Protein AF-A0A496X6L4-F1 (afdb_monomer)

Foldseek 3Di:
DDDDDDDDDDDDDDDDDDDDDDDPPPDPPPDDFAAAPPDDDPDDPPDDHDDPPPDQDPLVVQLVVVVVVVVVPPDDDDPDPDDPVSVVVSLVVLLVQFFQFFWWKKAFDCVDQLCPPADRIDTDTGDGSDFAADDPQKDQGIATAALNRTGHDGGHDSSNSSVRHRTGQWIWHDDDQAIDIDGRDDLCVVPPGPRSVSSVVSCVPVRVPPRGHDPDVD

Structure (mmCIF, N/CA/C/O backbone):
data_AF-A0A496X6L4-F1
#
_entry.id   AF-A0A496X6L4-F1
#
loop_
_atom_site.group_PDB
_atom_site.id
_atom_site.type_symbol
_atom_site.label_atom_id
_atom_site.label_alt_id
_atom_site.label_comp_id
_atom_site.label_asym_id
_atom_site.label_entity_id
_atom_site.label_seq_id
_atom_site.pdbx_PDB_ins_code
_atom_site.Cartn_x
_atom_site.Cartn_y
_atom_site.Cartn_z
_atom_site.occupancy
_atom_site.B_iso_or_equiv
_atom_site.auth_seq_id
_atom_site.auth_comp_id
_atom_site.auth_asym_id
_atom_site.auth_atom_id
_atom_site.pdbx_PDB_model_num
ATOM 1 N N . MET A 1 1 ? 8.270 11.890 25.105 1.00 27.95 1 MET A N 1
ATOM 2 C CA . MET A 1 1 ? 9.361 11.283 25.894 1.00 27.95 1 MET A CA 1
ATOM 3 C C . MET A 1 1 ? 9.383 9.814 25.510 1.00 27.95 1 MET A C 1
ATOM 5 O O . MET A 1 1 ? 8.610 9.039 26.052 1.00 27.95 1 MET A O 1
ATOM 9 N N . ILE A 1 2 ? 10.104 9.492 24.437 1.00 24.47 2 ILE A N 1
ATOM 10 C CA . ILE A 1 2 ? 10.147 8.159 23.824 1.00 24.47 2 ILE A CA 1
ATOM 11 C C . ILE A 1 2 ? 11.627 7.785 23.783 1.00 24.47 2 ILE A C 1
ATOM 13 O O . ILE A 1 2 ? 12.418 8.486 23.161 1.00 24.47 2 ILE A O 1
ATOM 17 N N . GLU A 1 3 ? 11.995 6.750 24.532 1.00 22.05 3 GLU A N 1
ATOM 18 C CA . GLU A 1 3 ? 13.355 6.222 24.616 1.00 22.05 3 GLU A CA 1
ATOM 19 C C . GLU A 1 3 ? 13.678 5.371 23.382 1.00 22.05 3 GLU A C 1
ATOM 21 O O . GLU A 1 3 ? 13.006 4.379 23.093 1.00 22.05 3 GLU A O 1
ATOM 26 N N . ALA A 1 4 ? 14.756 5.729 22.685 1.00 26.16 4 ALA A N 1
ATOM 27 C CA . ALA A 1 4 ? 15.409 4.884 21.698 1.00 26.16 4 ALA A CA 1
ATOM 28 C C . ALA A 1 4 ? 16.263 3.831 22.424 1.00 26.16 4 ALA A C 1
ATOM 30 O O . ALA A 1 4 ? 17.303 4.142 23.001 1.00 26.16 4 ALA A O 1
ATOM 31 N N . THR A 1 5 ? 15.830 2.569 22.405 1.00 24.52 5 THR A N 1
ATOM 32 C CA . THR A 1 5 ? 16.631 1.458 22.936 1.00 24.52 5 THR A CA 1
ATOM 33 C C . THR A 1 5 ? 17.436 0.806 21.816 1.00 24.52 5 THR A C 1
ATOM 35 O O . THR A 1 5 ? 16.909 0.108 20.953 1.00 24.52 5 THR A O 1
ATOM 38 N N . VAL A 1 6 ? 18.745 1.040 21.877 1.00 29.16 6 VAL A N 1
ATOM 39 C CA . VAL A 1 6 ? 19.817 0.377 21.129 1.00 29.16 6 VAL A CA 1
ATOM 40 C C . VAL A 1 6 ? 19.841 -1.123 21.444 1.00 29.16 6 VAL A C 1
ATOM 42 O O . VAL A 1 6 ? 19.904 -1.506 22.609 1.00 29.16 6 VAL A O 1
ATOM 45 N N . PHE A 1 7 ? 19.915 -1.977 20.419 1.00 26.31 7 PHE A N 1
ATOM 46 C CA . PHE A 1 7 ? 20.411 -3.349 20.574 1.00 26.31 7 PHE A CA 1
ATOM 47 C C . PHE A 1 7 ? 21.446 -3.686 19.499 1.00 26.31 7 PHE A C 1
ATOM 49 O O . PHE A 1 7 ? 21.150 -4.136 18.396 1.00 26.31 7 PHE A O 1
ATOM 56 N N . SER A 1 8 ? 22.702 -3.480 19.886 1.00 26.20 8 SER A N 1
ATOM 57 C CA . SER A 1 8 ? 23.873 -4.148 19.331 1.00 26.20 8 SER A CA 1
ATOM 58 C C . SER A 1 8 ? 23.928 -5.581 19.865 1.00 26.20 8 SER A C 1
ATOM 60 O O . SER A 1 8 ? 24.023 -5.785 21.077 1.00 26.20 8 SER A O 1
ATOM 62 N N . ARG A 1 9 ? 23.916 -6.586 18.978 1.00 24.55 9 ARG A N 1
ATOM 63 C CA . ARG A 1 9 ? 24.630 -7.849 19.219 1.00 24.55 9 ARG A CA 1
ATOM 64 C C . ARG A 1 9 ? 24.855 -8.641 17.934 1.00 24.55 9 ARG A C 1
ATOM 66 O O . ARG A 1 9 ? 23.925 -8.994 17.220 1.00 24.55 9 ARG A O 1
ATOM 73 N N . ALA A 1 10 ? 26.128 -8.922 17.689 1.00 27.81 10 ALA A N 1
ATOM 74 C CA . ALA A 1 10 ? 26.661 -9.677 16.570 1.00 27.81 10 ALA A CA 1
ATOM 75 C C . ALA A 1 10 ? 26.190 -11.142 16.523 1.00 27.81 10 ALA A C 1
ATOM 77 O O . ALA A 1 10 ? 26.153 -11.824 17.547 1.00 27.81 10 ALA A O 1
ATOM 78 N N . ALA A 1 11 ? 25.992 -11.652 15.308 1.00 26.88 11 ALA A N 1
ATOM 79 C CA . ALA A 1 11 ? 26.172 -13.059 14.967 1.00 26.88 11 ALA A CA 1
ATOM 80 C C . ALA A 1 11 ? 26.783 -13.120 13.561 1.00 26.88 11 ALA A C 1
ATOM 82 O O . ALA A 1 11 ? 26.211 -12.618 12.597 1.00 26.88 11 ALA A O 1
ATOM 83 N N . GLY A 1 12 ? 28.006 -13.642 13.475 1.00 28.91 12 GLY A N 1
ATOM 84 C CA . GLY A 1 12 ? 28.804 -13.622 12.258 1.00 28.91 12 GLY A CA 1
ATOM 85 C C . GLY A 1 12 ? 28.255 -14.512 11.147 1.00 28.91 12 GLY A C 1
ATOM 86 O O . GLY A 1 12 ? 27.845 -15.643 11.388 1.00 28.91 12 GLY A O 1
ATOM 87 N N . LEU A 1 13 ? 28.383 -14.035 9.911 1.00 25.81 13 LEU A N 1
ATOM 88 C CA . LEU A 1 13 ? 28.557 -14.890 8.745 1.00 25.81 13 LEU A CA 1
ATOM 89 C C . LEU A 1 13 ? 29.679 -14.329 7.873 1.00 25.81 13 LEU A C 1
ATOM 91 O O . LEU A 1 13 ? 29.844 -13.124 7.704 1.00 25.81 13 LEU A O 1
ATOM 95 N N . ARG A 1 14 ? 30.521 -15.258 7.429 1.00 24.59 14 ARG A N 1
ATOM 96 C CA . ARG A 1 14 ? 31.814 -15.046 6.786 1.00 24.59 14 ARG A CA 1
ATOM 97 C C . ARG A 1 14 ? 31.661 -14.292 5.465 1.00 24.59 14 ARG A C 1
ATOM 99 O O . ARG A 1 14 ? 30.896 -14.711 4.604 1.00 24.59 14 ARG A O 1
ATOM 106 N N . SER A 1 15 ? 32.469 -13.244 5.314 1.00 28.89 15 SER A N 1
ATOM 107 C CA . SER A 1 15 ? 32.776 -12.599 4.037 1.00 28.89 15 SER A CA 1
ATOM 108 C C . SER A 1 15 ? 33.391 -13.639 3.097 1.00 28.89 15 SER A C 1
ATOM 110 O O . SER A 1 15 ? 34.504 -14.111 3.336 1.00 28.89 15 SER A O 1
ATOM 112 N N . GLY A 1 16 ? 32.624 -14.066 2.097 1.00 25.02 16 GLY A N 1
ATOM 113 C CA . GLY A 1 16 ? 33.097 -14.878 0.984 1.00 25.02 16 GLY A CA 1
ATOM 114 C C . GLY A 1 16 ? 33.228 -13.992 -0.248 1.00 25.02 16 GLY A C 1
ATOM 115 O O . GLY A 1 16 ? 32.255 -13.365 -0.657 1.00 25.02 16 GLY A O 1
ATOM 116 N N . ASP A 1 17 ? 34.438 -13.934 -0.797 1.00 30.91 17 ASP A N 1
ATOM 117 C CA . ASP A 1 17 ? 34.826 -13.163 -1.975 1.00 30.91 17 ASP A CA 1
ATOM 118 C C . ASP A 1 17 ? 33.877 -13.353 -3.172 1.00 30.91 17 ASP A C 1
ATOM 120 O O . ASP A 1 17 ? 33.820 -14.429 -3.771 1.00 30.91 17 ASP A O 1
ATOM 124 N N . VAL A 1 18 ? 33.210 -12.275 -3.596 1.00 34.38 18 VAL A N 1
ATOM 125 C CA . VAL A 1 18 ? 32.565 -12.187 -4.914 1.00 34.38 18 VAL A CA 1
ATOM 126 C C . VAL A 1 18 ? 33.304 -11.133 -5.733 1.00 34.38 18 VAL A C 1
ATOM 128 O O . VAL A 1 18 ? 33.287 -9.939 -5.435 1.00 34.38 18 VAL A O 1
ATOM 131 N N . LYS A 1 19 ? 34.013 -11.599 -6.764 1.00 28.02 19 LYS A N 1
ATOM 132 C CA . LYS A 1 19 ? 34.786 -10.765 -7.689 1.00 28.02 19 LYS A CA 1
ATOM 133 C C . LYS A 1 19 ? 33.847 -9.872 -8.501 1.00 28.02 19 LYS A C 1
ATOM 135 O O . LYS A 1 19 ? 33.147 -10.338 -9.397 1.00 28.02 19 LYS A O 1
ATOM 140 N N . ASN A 1 20 ? 33.896 -8.580 -8.204 1.00 30.31 20 ASN A N 1
ATOM 141 C CA . ASN A 1 20 ? 33.215 -7.510 -8.922 1.00 30.31 20 ASN A CA 1
ATOM 142 C C . ASN A 1 20 ? 33.788 -7.406 -10.350 1.00 30.31 20 ASN A C 1
ATOM 144 O O . ASN A 1 20 ? 34.859 -6.841 -10.559 1.00 30.31 20 ASN A O 1
ATOM 148 N N . THR A 1 21 ? 33.118 -8.002 -11.336 1.00 32.66 21 THR A N 1
ATOM 149 C CA . THR A 1 21 ? 33.514 -7.927 -12.751 1.00 32.66 21 THR A CA 1
ATOM 150 C C . THR A 1 21 ? 32.381 -7.282 -13.538 1.00 32.66 21 THR A C 1
ATOM 152 O O . THR A 1 21 ? 31.370 -7.916 -13.810 1.00 32.66 21 THR A O 1
ATOM 155 N N . GLY A 1 22 ? 32.533 -5.992 -13.860 1.00 36.81 22 GLY A N 1
ATOM 156 C CA . GLY A 1 22 ? 31.579 -5.275 -14.718 1.00 36.81 22 GLY A CA 1
ATOM 157 C C . GLY A 1 22 ? 31.232 -3.837 -14.325 1.00 36.81 22 GLY A C 1
ATOM 158 O O . GLY A 1 22 ? 30.139 -3.386 -14.645 1.00 36.81 22 GLY A O 1
ATOM 159 N N . LYS A 1 23 ? 32.114 -3.100 -13.639 1.00 36.09 23 LYS A N 1
ATOM 160 C CA . LYS A 1 23 ? 31.916 -1.661 -13.400 1.00 36.09 23 LYS A CA 1
ATOM 161 C C . LYS A 1 23 ? 32.491 -0.878 -14.588 1.00 36.09 23 LYS A C 1
ATOM 163 O O . LYS A 1 23 ? 33.707 -0.784 -14.714 1.00 36.09 23 LYS A O 1
ATOM 168 N N . ASP A 1 24 ? 31.648 -0.340 -15.471 1.00 38.59 24 ASP A N 1
ATOM 169 C CA . ASP A 1 24 ? 32.082 0.724 -16.390 1.00 38.59 24 ASP A CA 1
ATOM 170 C C . ASP A 1 24 ? 32.151 2.020 -15.571 1.00 38.59 24 ASP A C 1
ATOM 172 O O . ASP A 1 24 ? 31.138 2.621 -15.221 1.00 38.59 24 ASP A O 1
ATOM 176 N N . GLU A 1 25 ? 33.361 2.409 -15.170 1.00 40.72 25 GLU A N 1
ATOM 177 C CA . GLU A 1 25 ? 33.621 3.456 -14.167 1.00 40.72 25 GLU A CA 1
ATOM 178 C C . GLU A 1 25 ? 33.237 4.879 -14.616 1.00 40.72 25 GLU A C 1
ATOM 180 O O . GLU A 1 25 ? 33.410 5.838 -13.867 1.00 40.72 25 GLU A O 1
ATOM 185 N N . ARG A 1 26 ? 32.713 5.042 -15.836 1.00 34.28 26 ARG A N 1
ATOM 186 C CA . ARG A 1 26 ? 32.504 6.348 -16.476 1.00 34.28 26 ARG A CA 1
ATOM 187 C C . ARG A 1 26 ? 31.077 6.887 -16.413 1.00 34.28 26 ARG A C 1
ATOM 189 O O . ARG A 1 26 ? 30.882 8.042 -16.780 1.00 34.28 26 ARG A O 1
ATOM 196 N N . ASN A 1 27 ? 30.086 6.111 -15.967 1.00 28.17 27 ASN A N 1
ATOM 197 C CA . ASN A 1 27 ? 28.691 6.558 -15.989 1.00 28.17 27 ASN A CA 1
ATOM 198 C C . ASN A 1 27 ? 27.963 6.252 -14.670 1.00 28.17 27 ASN A C 1
ATOM 200 O O . ASN A 1 27 ? 27.581 5.115 -14.411 1.00 28.17 27 ASN A O 1
ATOM 204 N N . LEU A 1 28 ? 27.747 7.280 -13.838 1.00 36.88 28 LEU A N 1
ATOM 205 C CA . LEU A 1 28 ? 27.083 7.153 -12.527 1.00 36.88 28 LEU A CA 1
ATOM 206 C C . LEU A 1 28 ? 25.606 6.718 -12.609 1.00 36.88 28 LEU A C 1
ATOM 208 O O . LEU A 1 28 ? 25.034 6.349 -11.588 1.00 36.88 28 LEU A O 1
ATOM 212 N N . TYR A 1 29 ? 24.990 6.766 -13.795 1.00 33.06 29 TYR A N 1
ATOM 213 C CA . TYR A 1 29 ? 23.554 6.533 -13.990 1.00 33.06 29 TYR A CA 1
ATOM 214 C C . TYR A 1 29 ? 23.215 5.250 -14.766 1.00 33.06 29 TYR A C 1
ATOM 216 O O . TYR A 1 29 ? 22.051 5.041 -15.105 1.00 33.06 29 TYR A O 1
ATOM 224 N N . SER A 1 30 ? 24.183 4.371 -15.066 1.00 29.70 30 SER A N 1
ATOM 225 C CA . SER A 1 30 ? 23.862 3.074 -15.680 1.00 29.70 30 SER A CA 1
ATOM 226 C C . SER A 1 30 ? 23.363 2.095 -14.611 1.00 29.70 30 SER A C 1
ATOM 228 O O . SER A 1 30 ? 24.159 1.458 -13.923 1.00 29.70 30 SER A O 1
ATOM 230 N N . VAL A 1 31 ? 22.043 1.989 -14.454 1.00 39.06 31 VAL A N 1
ATOM 231 C CA . VAL A 1 31 ? 21.408 1.108 -13.461 1.00 39.06 31 VAL A CA 1
ATOM 232 C C . VAL A 1 31 ? 20.524 0.087 -14.180 1.00 39.06 31 VAL A C 1
ATOM 234 O O . VAL A 1 31 ? 19.709 0.451 -15.027 1.00 39.06 31 VAL A O 1
ATOM 237 N N . ALA A 1 32 ? 20.720 -1.199 -13.880 1.00 33.62 32 ALA A N 1
ATOM 238 C CA . ALA A 1 32 ? 19.980 -2.304 -14.490 1.00 33.62 32 ALA A CA 1
ATOM 239 C C . ALA A 1 32 ? 18.588 -2.494 -13.838 1.00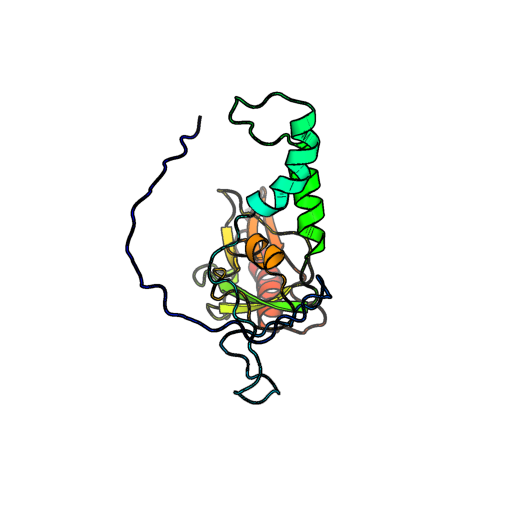 33.62 32 ALA A C 1
ATOM 241 O O . ALA A 1 32 ? 18.467 -2.321 -12.625 1.00 33.62 32 ALA A O 1
ATOM 242 N N . PRO A 1 33 ? 17.541 -2.858 -14.609 1.00 29.19 33 PRO A N 1
ATOM 243 C CA . PRO A 1 33 ? 16.185 -3.065 -14.092 1.00 29.19 33 PRO A CA 1
ATOM 244 C C . PRO A 1 33 ? 16.016 -4.402 -13.346 1.00 29.19 33 PRO A C 1
ATOM 246 O O . PRO A 1 33 ? 16.741 -5.366 -13.591 1.00 29.19 33 PRO A O 1
ATOM 249 N N . VAL A 1 34 ? 15.013 -4.458 -12.462 1.00 49.56 34 VAL A N 1
ATOM 250 C CA . VAL A 1 34 ? 14.827 -5.508 -11.446 1.00 49.56 34 VAL A CA 1
ATOM 251 C C . VAL A 1 34 ? 13.620 -6.411 -11.730 1.00 49.56 34 VAL A C 1
ATOM 253 O O . VAL A 1 34 ? 12.623 -5.947 -12.280 1.00 49.56 34 VAL A O 1
ATOM 256 N N . VAL A 1 35 ? 13.680 -7.6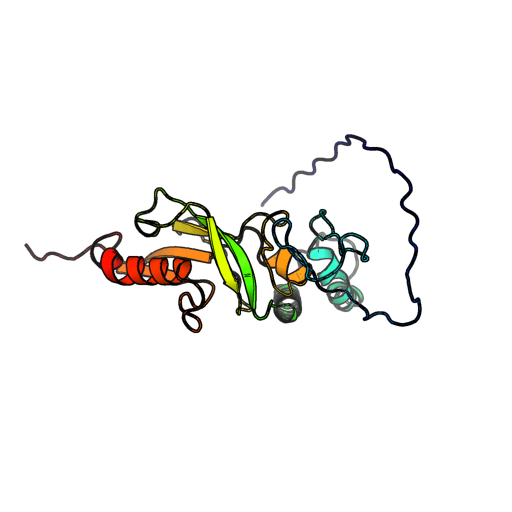87 -11.326 1.00 36.41 35 VAL A N 1
ATOM 257 C CA . VAL A 1 35 ? 12.618 -8.696 -11.502 1.00 36.41 35 VAL A CA 1
ATOM 258 C C . VAL A 1 35 ? 12.497 -9.558 -10.231 1.00 36.41 35 VAL A C 1
ATOM 260 O O . VAL A 1 35 ? 13.516 -9.949 -9.667 1.00 36.41 35 VAL A O 1
ATOM 263 N N . GLY A 1 36 ? 11.272 -9.825 -9.760 1.00 38.25 36 GLY A N 1
ATOM 264 C CA . GLY A 1 36 ? 11.005 -10.558 -8.513 1.00 38.25 36 GLY A CA 1
ATOM 265 C C . GLY A 1 36 ? 11.360 -12.053 -8.566 1.00 38.25 36 GLY A C 1
ATOM 266 O O . GLY A 1 36 ? 11.528 -12.633 -9.635 1.00 38.25 36 GLY A O 1
ATOM 267 N N . SER A 1 37 ? 11.422 -12.705 -7.398 1.00 38.69 37 SER A N 1
ATOM 268 C CA . SER A 1 37 ? 11.907 -14.093 -7.214 1.00 38.69 37 SER A CA 1
ATOM 269 C C . SER A 1 37 ? 11.113 -15.189 -7.944 1.00 38.69 37 SER A C 1
ATOM 271 O O . SER A 1 37 ? 11.578 -16.323 -8.043 1.00 38.69 37 SER A O 1
ATOM 273 N N . THR A 1 38 ? 9.924 -14.863 -8.453 1.00 36.94 38 THR A N 1
ATOM 274 C CA . THR A 1 38 ? 9.028 -15.773 -9.190 1.00 36.94 38 THR A CA 1
ATOM 275 C C . THR A 1 38 ? 8.903 -15.437 -10.673 1.00 36.94 38 THR A C 1
ATOM 277 O O . THR A 1 38 ? 8.228 -16.157 -11.407 1.00 36.94 38 THR A O 1
ATOM 280 N N . ALA A 1 39 ? 9.533 -14.360 -11.136 1.00 42.19 39 ALA A N 1
ATOM 281 C CA . ALA A 1 39 ? 9.435 -13.930 -12.519 1.00 42.19 39 ALA A CA 1
ATOM 282 C C . ALA A 1 39 ? 10.613 -14.482 -13.338 1.00 42.19 39 ALA A C 1
ATOM 284 O O . ALA A 1 39 ? 11.781 -14.220 -13.049 1.00 42.19 39 ALA A O 1
ATOM 285 N N . GLU A 1 40 ? 10.305 -15.262 -14.377 1.00 42.78 40 GLU A N 1
ATOM 286 C CA . GLU A 1 40 ? 11.306 -15.702 -15.348 1.00 42.78 40 GLU A CA 1
ATOM 287 C C . GLU A 1 40 ? 11.624 -14.549 -16.310 1.00 42.78 40 GLU A C 1
ATOM 289 O O . GLU A 1 40 ? 10.760 -14.056 -17.039 1.00 42.78 40 GLU A O 1
ATOM 294 N N . LEU A 1 41 ? 12.880 -14.092 -16.294 1.00 45.06 41 LEU A N 1
ATOM 295 C CA . LEU A 1 41 ? 13.393 -13.143 -17.279 1.00 45.06 41 LEU A CA 1
ATOM 296 C C . LEU A 1 41 ? 13.402 -13.787 -18.672 1.00 45.06 41 LEU A C 1
ATOM 298 O O . LEU A 1 41 ? 13.762 -14.947 -18.832 1.00 45.06 41 LEU A O 1
ATOM 302 N N . PHE A 1 42 ? 13.155 -12.984 -19.707 1.00 50.75 42 PHE A N 1
ATOM 303 C CA . PHE A 1 42 ? 13.386 -13.383 -21.104 1.00 50.75 42 PHE A CA 1
ATOM 304 C C . PHE A 1 42 ? 14.877 -13.657 -21.416 1.00 50.75 42 PHE A C 1
ATOM 306 O O . PHE A 1 42 ? 15.216 -14.203 -22.463 1.00 50.75 42 PHE A O 1
ATOM 313 N N . MET A 1 43 ? 15.787 -13.246 -20.528 1.00 42.19 43 MET A N 1
ATOM 314 C CA . MET A 1 43 ? 17.231 -13.424 -20.674 1.00 42.19 43 MET A CA 1
ATOM 315 C C . MET A 1 43 ? 17.713 -14.794 -20.170 1.00 42.19 43 MET A C 1
ATOM 317 O O . MET A 1 43 ? 17.131 -15.349 -19.237 1.00 42.19 43 MET A O 1
ATOM 321 N N . PRO A 1 44 ? 18.804 -15.334 -20.749 1.00 51.59 44 PRO A N 1
ATOM 322 C CA . PRO A 1 44 ? 19.410 -16.583 -20.299 1.00 51.59 44 PRO A CA 1
ATOM 323 C C . PRO A 1 44 ? 19.826 -16.501 -18.827 1.00 51.59 44 PRO A C 1
ATOM 325 O O . PRO A 1 44 ? 20.180 -15.432 -18.324 1.00 51.59 44 PRO A O 1
ATOM 328 N N . LYS A 1 45 ? 19.825 -17.654 -18.143 1.00 50.88 45 LYS A N 1
ATOM 329 C CA . LYS A 1 45 ? 20.127 -17.770 -16.704 1.00 50.88 45 LYS A CA 1
ATOM 330 C C . LYS A 1 45 ? 21.496 -17.191 -16.323 1.00 50.88 45 LYS A C 1
ATOM 332 O O . LYS A 1 45 ? 21.719 -16.914 -15.149 1.00 50.88 45 LYS A O 1
ATOM 337 N N . ASP A 1 46 ? 22.369 -16.989 -17.298 1.00 54.88 46 ASP A N 1
ATOM 338 C CA . ASP A 1 46 ? 23.778 -16.630 -17.166 1.00 54.88 46 ASP A CA 1
ATOM 339 C C . ASP A 1 46 ? 24.009 -15.108 -17.272 1.00 54.88 46 ASP A C 1
ATOM 341 O O . ASP A 1 46 ? 25.135 -14.639 -17.114 1.00 54.88 46 ASP A O 1
ATOM 345 N N . ALA A 1 47 ? 22.956 -14.328 -17.550 1.00 49.75 47 ALA A N 1
ATOM 346 C CA . ALA A 1 47 ? 23.029 -12.872 -17.607 1.00 49.75 47 ALA A CA 1
ATOM 347 C C . ALA A 1 47 ? 23.287 -12.263 -16.216 1.00 49.75 47 ALA A C 1
ATOM 349 O O . ALA A 1 47 ? 22.803 -12.768 -15.200 1.00 49.75 47 ALA A O 1
ATOM 350 N N . SER A 1 48 ? 24.031 -11.153 -16.177 1.00 44.09 48 SER A N 1
ATOM 351 C CA . SER A 1 48 ? 24.279 -10.363 -14.965 1.00 44.09 48 SER A CA 1
ATOM 352 C C . SER A 1 48 ? 22.957 -9.995 -14.284 1.00 44.09 48 SER A C 1
ATOM 354 O O . SER A 1 48 ? 22.139 -9.277 -14.863 1.00 44.09 48 SER A O 1
ATOM 356 N N . ARG A 1 49 ? 22.738 -10.507 -13.070 1.00 47.06 49 ARG A N 1
ATOM 357 C CA . ARG A 1 49 ? 21.504 -10.306 -12.302 1.00 47.06 49 ARG A CA 1
ATOM 358 C C . ARG A 1 49 ? 21.644 -9.064 -11.428 1.00 47.06 49 ARG A C 1
ATOM 360 O O . ARG A 1 49 ? 22.690 -8.860 -10.820 1.00 47.06 49 ARG A O 1
ATOM 367 N N . PHE A 1 50 ? 20.592 -8.254 -11.346 1.00 43.12 50 PHE A N 1
ATOM 368 C CA . PHE A 1 50 ? 20.469 -7.283 -10.264 1.00 43.12 50 PHE A CA 1
ATOM 369 C C . PHE A 1 50 ? 19.943 -8.020 -9.033 1.00 43.12 50 PHE A C 1
ATOM 371 O O . PHE A 1 50 ? 18.801 -8.478 -9.020 1.00 43.12 50 PHE A O 1
ATOM 378 N N . GLU A 1 51 ? 20.788 -8.162 -8.021 1.00 43.06 51 GLU A N 1
ATOM 379 C CA . GLU A 1 51 ? 20.381 -8.640 -6.704 1.00 43.06 51 GLU A CA 1
ATOM 380 C C . GLU A 1 51 ? 20.026 -7.410 -5.870 1.00 43.06 51 GLU A C 1
ATOM 382 O O . GLU A 1 51 ? 20.854 -6.511 -5.705 1.00 43.06 51 GLU A O 1
ATOM 387 N N . PHE A 1 52 ? 18.780 -7.331 -5.388 1.00 42.09 52 PHE A N 1
ATOM 388 C CA . PHE A 1 52 ? 18.394 -6.258 -4.477 1.00 42.09 52 PHE A CA 1
ATOM 389 C C . PHE A 1 52 ? 19.365 -6.233 -3.291 1.00 42.09 52 PHE A C 1
ATOM 391 O O . PHE A 1 52 ? 19.714 -7.302 -2.777 1.00 42.09 52 PHE A O 1
ATOM 398 N N . PRO A 1 53 ? 19.754 -5.046 -2.790 1.00 46.66 53 PRO A N 1
ATOM 399 C CA . PRO A 1 53 ? 20.294 -4.977 -1.447 1.00 46.66 53 PRO A CA 1
ATOM 400 C C . PRO A 1 53 ? 19.219 -5.533 -0.505 1.00 46.66 53 PRO A C 1
ATOM 402 O O . PRO A 1 53 ? 18.210 -4.889 -0.240 1.00 46.66 53 PRO A O 1
ATOM 405 N N . MET A 1 54 ? 19.416 -6.769 -0.039 1.00 44.19 54 MET A N 1
ATOM 406 C CA . MET A 1 54 ? 18.538 -7.432 0.938 1.00 44.19 54 MET A CA 1
ATOM 407 C C . MET A 1 54 ? 18.494 -6.657 2.261 1.00 44.19 54 MET A C 1
ATOM 409 O O . MET A 1 54 ? 17.599 -6.839 3.080 1.00 44.19 54 MET A O 1
ATOM 413 N N . THR A 1 55 ? 19.474 -5.781 2.477 1.00 52.00 55 THR A N 1
ATOM 414 C CA . THR A 1 55 ? 19.505 -4.837 3.583 1.00 52.00 55 THR A CA 1
ATOM 415 C C . THR A 1 55 ? 18.606 -3.649 3.276 1.00 52.00 55 THR A C 1
ATOM 417 O O . THR A 1 55 ? 18.817 -2.951 2.282 1.00 52.00 55 THR A O 1
ATOM 420 N N . LEU A 1 56 ? 17.651 -3.391 4.170 1.00 50.59 56 LEU A N 1
ATOM 421 C CA . LEU A 1 56 ? 16.849 -2.174 4.164 1.00 50.59 56 LEU A CA 1
ATOM 422 C C . LEU A 1 56 ? 17.793 -0.968 4.119 1.00 50.59 56 LEU A C 1
ATOM 424 O O . LEU A 1 56 ? 18.587 -0.773 5.040 1.00 50.59 56 LEU A O 1
ATOM 428 N N . VAL A 1 57 ? 17.757 -0.205 3.023 1.00 58.69 57 VAL A N 1
ATOM 429 C CA . VAL A 1 57 ? 18.547 1.023 2.946 1.00 58.69 57 VAL A CA 1
ATOM 430 C C . VAL A 1 57 ? 17.908 2.007 3.911 1.00 58.69 57 VAL A C 1
ATOM 432 O O . VAL A 1 57 ? 16.723 2.317 3.775 1.00 58.69 57 VAL A O 1
ATOM 435 N N . ASP A 1 58 ? 18.672 2.448 4.906 1.00 61.16 58 ASP A N 1
ATOM 436 C CA . ASP A 1 58 ? 18.178 3.405 5.887 1.00 61.16 58 ASP A CA 1
ATOM 437 C C . ASP A 1 58 ? 17.780 4.693 5.159 1.00 61.16 58 ASP A C 1
ATOM 439 O O . ASP A 1 58 ? 18.602 5.327 4.495 1.00 61.16 58 ASP A O 1
ATOM 443 N N . LEU A 1 59 ? 16.502 5.063 5.269 1.00 63.19 59 LEU A N 1
ATOM 444 C CA . LEU A 1 59 ? 15.947 6.269 4.659 1.00 63.19 59 LEU A CA 1
ATOM 445 C C . LEU A 1 59 ? 16.722 7.519 5.106 1.00 63.19 59 LEU A C 1
ATOM 447 O O . LEU A 1 59 ? 16.853 8.454 4.317 1.00 63.19 59 LEU A O 1
ATOM 451 N N . ASN A 1 60 ? 17.310 7.505 6.307 1.00 63.81 60 ASN A N 1
ATOM 452 C CA . ASN A 1 60 ? 18.121 8.604 6.828 1.00 63.81 60 ASN A CA 1
ATOM 453 C C . ASN A 1 60 ? 19.340 8.911 5.949 1.00 63.81 60 ASN A C 1
ATOM 455 O O . ASN A 1 60 ? 19.627 10.083 5.710 1.00 63.81 60 ASN A O 1
ATOM 459 N N . GLN A 1 61 ? 19.982 7.891 5.366 1.00 64.69 61 GLN A N 1
ATOM 460 C CA . GLN A 1 61 ? 21.143 8.070 4.477 1.00 64.69 61 GLN A CA 1
ATOM 461 C C . GLN A 1 61 ? 20.809 8.925 3.244 1.00 64.69 61 GLN A C 1
ATOM 463 O O . GLN A 1 61 ? 21.665 9.600 2.677 1.00 64.69 61 GLN A O 1
ATOM 468 N N . TRP A 1 62 ? 19.540 8.941 2.832 1.00 61.56 62 TRP A N 1
ATOM 469 C CA . TRP A 1 62 ? 19.062 9.718 1.686 1.00 61.56 62 TRP A CA 1
ATOM 470 C C . TRP A 1 62 ? 18.727 11.168 2.050 1.00 61.56 62 TRP A C 1
ATOM 472 O O . TRP A 1 62 ? 18.670 12.035 1.171 1.00 61.56 62 TRP A O 1
ATOM 482 N N . ILE A 1 63 ? 18.521 11.432 3.342 1.00 63.81 63 ILE A N 1
ATOM 483 C CA . ILE A 1 63 ? 18.231 12.750 3.911 1.00 63.81 63 ILE A CA 1
ATOM 484 C C . ILE A 1 63 ? 19.531 13.471 4.281 1.00 63.81 63 ILE A C 1
ATOM 486 O O . ILE A 1 63 ? 19.596 14.692 4.151 1.00 63.81 63 ILE A O 1
ATOM 490 N N . GLU A 1 64 ? 20.586 12.736 4.646 1.00 65.94 64 GLU A N 1
ATOM 491 C CA . GLU A 1 64 ? 21.923 13.260 4.966 1.00 65.94 64 GLU A CA 1
ATOM 492 C C . GLU A 1 64 ? 22.430 14.368 4.021 1.00 65.94 64 GLU A C 1
ATOM 494 O O . GLU A 1 64 ? 22.812 15.430 4.518 1.00 65.94 64 GLU A O 1
ATOM 499 N N . PRO A 1 65 ? 22.403 14.229 2.678 1.00 64.50 65 PRO A N 1
ATOM 500 C CA . PRO A 1 65 ? 22.875 15.293 1.788 1.00 64.50 65 PRO A CA 1
ATOM 501 C C . PRO A 1 65 ? 22.012 16.566 1.825 1.00 64.50 65 PRO A C 1
ATOM 503 O O . PRO A 1 65 ? 22.507 17.639 1.485 1.00 64.50 65 PRO A O 1
ATOM 506 N N . ILE A 1 66 ? 20.738 16.472 2.222 1.00 63.97 66 ILE A N 1
ATOM 507 C CA . ILE A 1 66 ? 19.844 17.627 2.414 1.00 63.97 66 ILE A CA 1
ATOM 508 C C . ILE A 1 66 ? 20.116 18.256 3.784 1.00 63.97 66 ILE A C 1
ATOM 510 O O . ILE A 1 66 ? 20.327 19.465 3.878 1.00 63.97 66 ILE A O 1
ATOM 514 N N . ALA A 1 67 ? 20.184 17.427 4.829 1.00 61.16 67 ALA A N 1
ATOM 515 C CA . ALA A 1 67 ? 20.470 17.850 6.196 1.00 61.16 67 ALA A CA 1
ATOM 516 C C . ALA A 1 67 ? 21.851 18.516 6.320 1.00 61.16 67 ALA A C 1
ATOM 518 O O . ALA A 1 67 ? 21.988 19.506 7.030 1.00 61.16 67 ALA A O 1
ATOM 519 N N . ALA A 1 68 ? 22.858 18.058 5.567 1.00 59.66 68 ALA A N 1
ATOM 520 C CA . ALA A 1 68 ? 24.187 18.675 5.502 1.00 59.66 68 ALA A CA 1
ATOM 521 C C . ALA A 1 68 ? 24.176 20.109 4.931 1.00 59.66 68 ALA A C 1
ATOM 523 O O . ALA A 1 68 ? 25.078 20.905 5.207 1.00 59.66 68 ALA A O 1
ATOM 524 N N . GLY A 1 69 ? 23.161 20.454 4.129 1.00 58.06 69 GLY A N 1
ATOM 525 C CA . GLY A 1 69 ? 22.928 21.818 3.657 1.00 58.06 69 GLY A CA 1
ATOM 526 C C . GLY A 1 69 ? 22.412 22.743 4.762 1.00 58.06 69 GLY A C 1
ATOM 527 O O . GLY A 1 69 ? 22.814 23.904 4.816 1.00 58.06 69 GLY A O 1
ATOM 528 N N . GLU A 1 70 ? 21.589 22.221 5.677 1.00 51.59 70 GLU A N 1
ATOM 529 C CA . GLU A 1 70 ? 21.093 22.956 6.847 1.00 51.59 70 GLU A CA 1
ATOM 530 C C . GLU A 1 70 ? 22.079 22.956 8.027 1.00 51.59 70 GLU A C 1
ATOM 532 O O . GLU A 1 70 ? 22.197 23.969 8.720 1.00 51.59 70 GLU A O 1
ATOM 537 N N . SER A 1 71 ? 22.859 21.889 8.230 1.00 44.53 71 SER A N 1
ATOM 538 C CA . SER A 1 71 ? 23.828 21.780 9.335 1.00 44.53 71 SER A CA 1
ATOM 539 C C . SER A 1 71 ? 25.009 22.747 9.210 1.00 44.53 71 SER A C 1
ATOM 541 O O . SER A 1 71 ? 25.606 23.123 10.214 1.00 44.53 71 SER A O 1
ATOM 543 N N . LYS A 1 72 ? 25.299 23.279 8.012 1.00 47.31 72 LYS A N 1
ATOM 544 C CA . LYS A 1 72 ? 26.235 24.413 7.868 1.00 47.31 72 LYS A CA 1
ATOM 545 C C . LYS A 1 72 ? 25.769 25.692 8.578 1.00 47.31 72 LYS A C 1
ATOM 547 O O . LYS A 1 72 ? 26.574 26.607 8.735 1.00 47.31 72 LYS A O 1
ATOM 552 N N . SER A 1 73 ? 24.503 25.769 8.996 1.00 41.78 73 SER A N 1
ATOM 553 C CA . SER A 1 73 ? 23.925 26.926 9.688 1.00 41.78 73 SER A CA 1
ATOM 554 C C . SER A 1 73 ? 23.718 26.744 11.200 1.00 41.78 73 SER A C 1
ATOM 556 O O . SER A 1 73 ? 23.426 27.731 11.874 1.00 41.78 73 SER A O 1
ATOM 558 N N . LYS A 1 74 ? 23.896 25.536 11.763 1.00 42.53 74 LYS A N 1
ATOM 559 C CA . LYS A 1 74 ? 23.710 25.267 13.202 1.00 42.53 74 LYS A CA 1
ATOM 560 C C . LYS A 1 74 ? 24.744 24.265 13.738 1.00 42.53 74 LYS A C 1
ATOM 562 O O . LYS A 1 74 ? 24.953 23.208 13.160 1.00 42.53 74 LYS A O 1
ATOM 567 N N . SER A 1 75 ? 25.400 24.644 14.834 1.00 32.66 75 SER A N 1
ATOM 568 C CA . SER A 1 75 ? 26.442 23.909 15.571 1.00 32.66 75 SER A CA 1
ATOM 569 C C . SER A 1 75 ? 26.005 22.518 16.070 1.00 32.66 75 SER A C 1
ATOM 571 O O . SER A 1 75 ? 24.824 22.272 16.286 1.00 32.66 75 SER A O 1
ATOM 573 N N . ALA A 1 76 ? 26.985 21.624 16.243 1.00 39.50 76 ALA A N 1
ATOM 574 C CA . ALA A 1 76 ? 26.889 20.176 16.038 1.00 39.50 76 ALA A CA 1
ATOM 575 C C . ALA A 1 76 ? 26.723 19.283 17.295 1.00 39.50 76 ALA A C 1
ATOM 577 O O . ALA A 1 76 ? 27.330 18.218 17.332 1.00 39.50 76 ALA A O 1
ATOM 578 N N . GLU A 1 77 ? 25.944 19.664 18.314 1.00 37.69 77 GLU A N 1
ATOM 579 C CA . GLU A 1 77 ? 25.973 18.935 19.607 1.00 37.69 77 GLU A CA 1
ATOM 580 C C . GLU A 1 77 ? 24.632 18.552 20.256 1.00 37.69 77 GLU A C 1
ATOM 582 O O . GLU A 1 77 ? 24.655 17.997 21.348 1.00 37.69 77 GLU A O 1
ATOM 587 N N . ASP A 1 78 ? 23.488 18.706 19.586 1.00 35.56 78 ASP A N 1
ATOM 588 C CA . ASP A 1 78 ? 22.213 18.172 20.093 1.00 35.56 78 ASP A CA 1
ATOM 589 C C . ASP A 1 78 ? 21.643 17.118 19.129 1.00 35.56 78 ASP A C 1
ATOM 591 O O . ASP A 1 78 ? 21.799 17.240 17.912 1.00 35.56 78 ASP A O 1
ATOM 595 N N . ASP A 1 79 ? 20.972 16.091 19.662 1.00 48.16 79 A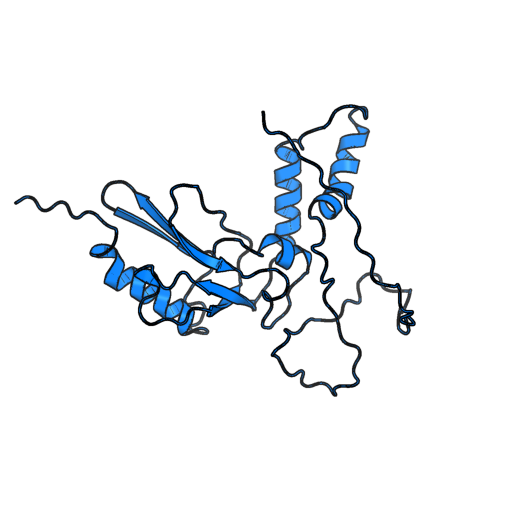SP A N 1
ATOM 596 C CA . ASP A 1 79 ? 20.104 15.178 18.908 1.00 48.16 79 ASP A CA 1
ATOM 597 C C . ASP A 1 79 ? 18.979 16.000 18.250 1.00 48.16 79 ASP A C 1
ATOM 599 O O . ASP A 1 79 ? 17.905 16.215 18.816 1.00 48.16 79 ASP A O 1
ATOM 603 N N . ILE A 1 80 ? 19.257 16.557 17.070 1.00 53.00 80 ILE A N 1
ATOM 604 C CA . ILE A 1 80 ? 18.318 17.408 16.343 1.00 53.00 80 ILE A CA 1
ATOM 605 C C . ILE A 1 80 ? 17.301 16.490 15.670 1.00 53.00 80 ILE A C 1
ATOM 607 O O . ILE A 1 80 ? 17.539 15.974 14.577 1.00 53.00 80 ILE A O 1
ATOM 611 N N . GLU A 1 81 ? 16.146 16.320 16.317 1.00 55.44 81 GLU A N 1
ATOM 612 C CA . GLU A 1 81 ? 14.913 15.944 15.624 1.00 55.44 81 GLU A CA 1
ATOM 613 C C . GLU A 1 81 ? 14.797 16.824 14.364 1.00 55.44 81 GLU A C 1
ATOM 615 O O . GLU A 1 81 ? 14.853 18.059 14.469 1.00 55.44 81 GLU A O 1
ATOM 620 N N . PRO A 1 82 ? 14.726 16.226 13.162 1.00 64.38 82 PRO A N 1
ATOM 621 C CA . PRO A 1 82 ? 14.762 16.980 11.920 1.00 64.38 82 PRO A CA 1
ATOM 622 C C . PRO A 1 82 ? 13.627 18.004 11.895 1.00 64.38 82 PRO A C 1
ATOM 624 O O . PRO A 1 82 ? 12.484 17.708 12.245 1.00 64.38 82 PRO A O 1
ATOM 627 N N . SER A 1 83 ? 13.951 19.231 11.479 1.00 76.94 83 SER A N 1
ATOM 628 C CA . SER A 1 83 ? 12.962 20.300 11.364 1.00 76.94 83 SER A CA 1
ATOM 629 C C . SER A 1 83 ? 11.807 19.859 10.453 1.00 76.94 83 SER A C 1
ATOM 631 O O . SER A 1 83 ? 12.010 19.143 9.469 1.00 76.94 83 SER A O 1
ATOM 633 N N . GLU A 1 84 ? 10.578 20.289 10.751 1.00 77.62 84 GLU A N 1
ATOM 634 C CA . GLU A 1 84 ? 9.399 19.907 9.957 1.00 77.62 84 GLU A CA 1
ATOM 635 C C . GLU A 1 84 ? 9.576 20.262 8.467 1.00 77.62 84 GLU A C 1
ATOM 637 O O . GLU A 1 84 ? 9.204 19.490 7.582 1.00 77.62 84 GLU A O 1
ATOM 642 N N . SER A 1 85 ? 10.239 21.387 8.176 1.00 78.94 85 SER A N 1
ATOM 643 C CA . SER A 1 85 ? 10.587 21.798 6.814 1.00 78.94 85 SER A CA 1
ATOM 644 C C . SER A 1 85 ? 11.544 20.827 6.119 1.00 78.94 85 SER A C 1
ATOM 646 O O . SER A 1 85 ? 11.352 20.531 4.939 1.00 78.94 85 SER A O 1
ATOM 648 N N . LEU A 1 86 ? 12.545 20.291 6.826 1.00 79.44 86 LEU A N 1
ATOM 649 C CA . LEU A 1 86 ? 13.450 19.282 6.269 1.00 79.44 86 LEU A CA 1
ATOM 650 C C . LEU A 1 86 ? 12.719 17.993 5.930 1.00 79.44 86 LEU A C 1
ATOM 652 O O . LEU A 1 86 ? 12.933 17.443 4.850 1.00 79.44 86 LEU A O 1
ATOM 656 N N . LEU A 1 87 ? 11.852 17.525 6.830 1.00 80.31 87 LEU A N 1
ATOM 657 C CA . LEU A 1 87 ? 11.063 16.315 6.615 1.00 80.31 87 LEU A CA 1
ATOM 658 C C . LEU A 1 87 ? 10.177 16.449 5.376 1.00 80.31 87 LEU A C 1
ATOM 660 O O . LEU A 1 87 ? 10.122 15.530 4.563 1.00 80.31 87 LEU A O 1
ATOM 664 N N . GLN A 1 88 ? 9.551 17.610 5.175 1.00 83.44 88 GLN A N 1
ATOM 665 C CA . GLN A 1 88 ? 8.749 17.883 3.980 1.00 83.44 88 GLN A CA 1
ATOM 666 C C . GLN A 1 88 ? 9.593 17.889 2.695 1.00 83.44 88 GLN A C 1
ATOM 668 O O . GLN A 1 88 ? 9.176 17.326 1.681 1.00 83.44 88 GLN A O 1
ATOM 673 N N . ILE A 1 89 ? 10.791 18.483 2.719 1.00 82.31 89 ILE A N 1
ATOM 674 C CA . ILE A 1 89 ? 11.709 18.500 1.565 1.00 82.31 89 ILE A CA 1
ATOM 675 C C . ILE A 1 89 ? 12.212 17.085 1.247 1.00 82.31 89 ILE A C 1
ATOM 677 O O . ILE A 1 89 ? 12.239 16.678 0.081 1.00 82.31 89 ILE A O 1
ATOM 681 N N . ALA A 1 90 ? 12.591 16.325 2.274 1.00 81.12 90 ALA A N 1
ATOM 682 C CA . ALA A 1 90 ? 13.002 14.934 2.152 1.00 81.12 90 ALA A CA 1
ATOM 683 C C . ALA A 1 90 ? 11.873 14.069 1.576 1.00 81.12 90 ALA A C 1
ATOM 685 O O . ALA A 1 90 ? 12.082 13.345 0.601 1.00 81.12 90 ALA A O 1
ATOM 686 N N . ASP A 1 91 ? 10.663 14.202 2.117 1.00 84.00 91 ASP A N 1
ATOM 687 C CA . ASP A 1 91 ? 9.474 13.499 1.648 1.00 84.00 91 ASP A CA 1
ATOM 688 C C . ASP A 1 91 ? 9.181 13.815 0.174 1.00 84.00 91 ASP A C 1
ATOM 690 O O . ASP A 1 91 ? 9.027 12.906 -0.645 1.00 84.00 91 ASP A O 1
ATOM 694 N N . ALA A 1 92 ? 9.203 15.099 -0.198 1.00 85.31 92 ALA A N 1
ATOM 695 C CA . ALA A 1 92 ? 8.998 15.545 -1.572 1.00 85.31 92 ALA A CA 1
ATOM 696 C C . ALA A 1 92 ? 10.030 14.956 -2.544 1.00 85.31 92 ALA A C 1
ATOM 698 O O . ALA A 1 92 ? 9.678 14.600 -3.671 1.00 85.31 92 ALA A O 1
ATOM 699 N N . ARG A 1 93 ? 11.291 14.820 -2.116 1.00 83.38 93 ARG A N 1
ATOM 700 C CA . ARG A 1 93 ? 12.345 14.186 -2.914 1.00 83.38 93 ARG A CA 1
ATOM 701 C C . ARG A 1 93 ? 12.112 12.687 -3.067 1.00 83.38 93 ARG A C 1
ATOM 703 O O . ARG A 1 93 ? 12.164 12.188 -4.185 1.00 83.38 93 ARG A O 1
ATOM 710 N N . ILE A 1 94 ? 11.822 11.972 -1.980 1.00 81.62 94 ILE A N 1
ATOM 711 C CA . ILE A 1 94 ? 11.629 10.514 -2.019 1.00 81.62 94 ILE A CA 1
ATOM 712 C C . ILE A 1 94 ? 10.420 10.151 -2.899 1.00 81.62 94 ILE A C 1
ATOM 714 O O . ILE A 1 94 ? 10.474 9.187 -3.661 1.00 81.62 94 ILE A O 1
ATOM 718 N N . ARG A 1 95 ? 9.359 10.970 -2.895 1.00 87.12 95 ARG A N 1
ATOM 719 C CA . ARG A 1 95 ? 8.188 10.803 -3.781 1.00 87.12 95 ARG A CA 1
ATOM 720 C C . ARG A 1 95 ? 8.511 10.865 -5.279 1.00 87.12 95 ARG A C 1
ATOM 722 O O . ARG A 1 95 ? 7.705 10.402 -6.084 1.00 87.12 95 ARG A O 1
ATOM 729 N N . GLN A 1 96 ? 9.648 11.437 -5.683 1.00 85.94 96 GLN A N 1
ATOM 730 C CA . GLN A 1 96 ? 10.063 11.458 -7.093 1.00 85.94 96 GLN A CA 1
ATOM 731 C C . GLN A 1 96 ? 10.431 10.065 -7.605 1.00 85.94 96 GLN A C 1
ATOM 733 O O . GLN A 1 96 ? 10.279 9.801 -8.794 1.00 85.94 96 GLN A O 1
ATOM 738 N N . PHE A 1 97 ? 10.846 9.166 -6.711 1.00 85.25 97 PHE A N 1
ATOM 739 C CA . PHE A 1 97 ? 11.191 7.786 -7.042 1.00 85.25 97 PHE A CA 1
ATOM 740 C C . PHE A 1 97 ? 9.972 6.858 -7.096 1.00 85.25 97 PHE A C 1
ATOM 742 O O . PHE A 1 97 ? 10.144 5.642 -7.132 1.00 85.25 97 PHE A O 1
ATOM 749 N N . MET A 1 98 ? 8.745 7.403 -7.106 1.00 86.75 98 MET A N 1
ATOM 750 C CA . MET A 1 98 ? 7.521 6.603 -7.191 1.00 86.75 98 MET A CA 1
ATOM 751 C C . MET A 1 98 ? 7.607 5.564 -8.328 1.00 86.75 98 MET A C 1
ATOM 753 O O . MET A 1 98 ? 8.069 5.880 -9.431 1.00 86.75 98 MET A O 1
ATOM 757 N N . PRO A 1 99 ? 7.154 4.324 -8.101 1.00 86.44 99 PRO A N 1
ATOM 758 C CA . PRO A 1 99 ? 7.088 3.349 -9.170 1.00 86.44 99 PRO A CA 1
ATOM 759 C C . PRO A 1 99 ? 5.946 3.713 -10.124 1.00 86.44 99 PRO A C 1
ATOM 761 O O . PRO A 1 99 ? 4.849 4.099 -9.715 1.00 86.44 99 PRO A O 1
ATOM 764 N N . HIS A 1 100 ? 6.206 3.558 -11.419 1.00 85.31 100 HIS A N 1
ATOM 765 C CA . HIS A 1 100 ? 5.215 3.737 -12.473 1.00 85.31 100 HIS A CA 1
ATOM 766 C C . HIS A 1 100 ? 4.934 2.383 -13.123 1.00 85.31 100 HIS A C 1
ATOM 768 O O . HIS A 1 100 ? 5.591 1.999 -14.089 1.00 85.31 100 HIS A O 1
ATOM 774 N N . GLY A 1 101 ? 3.959 1.652 -12.581 1.00 87.88 101 GLY A N 1
ATOM 775 C CA . GLY A 1 101 ? 3.515 0.380 -13.151 1.00 87.88 101 GLY A CA 1
ATOM 776 C C . GLY A 1 101 ? 4.289 -0.838 -12.676 1.00 87.88 101 GLY A C 1
ATOM 777 O O . GLY A 1 101 ? 4.409 -1.812 -13.416 1.00 87.88 101 GLY A O 1
ATOM 778 N N . ALA A 1 102 ? 4.796 -0.794 -11.445 1.00 90.62 102 ALA A N 1
ATOM 779 C CA . ALA A 1 102 ? 5.281 -1.988 -10.769 1.00 90.62 102 ALA A CA 1
ATOM 780 C C . ALA A 1 102 ? 4.111 -2.746 -10.134 1.00 90.62 102 ALA A C 1
ATOM 782 O O . ALA A 1 102 ? 3.215 -2.135 -9.545 1.00 90.62 102 ALA A O 1
ATOM 783 N N . TYR A 1 103 ? 4.142 -4.074 -10.219 1.00 91.81 103 TYR A N 1
ATOM 784 C CA . TYR A 1 103 ? 3.285 -4.918 -9.397 1.00 91.81 103 TYR A CA 1
ATOM 785 C C . TYR A 1 103 ? 3.999 -5.221 -8.093 1.00 91.81 103 TYR A C 1
ATOM 787 O O . TYR A 1 103 ? 5.090 -5.802 -8.086 1.00 91.81 103 TYR A O 1
ATOM 795 N N . LEU A 1 104 ? 3.356 -4.842 -6.996 1.00 91.75 104 LEU A N 1
ATOM 796 C CA . LEU A 1 104 ? 3.824 -5.117 -5.651 1.00 91.75 104 LEU A CA 1
ATOM 797 C C . LEU A 1 104 ? 2.901 -6.116 -4.967 1.00 91.75 104 LEU A C 1
ATOM 799 O O . LEU A 1 104 ? 1.697 -6.169 -5.231 1.00 91.75 104 LEU A O 1
ATOM 803 N N . ARG A 1 105 ? 3.479 -6.915 -4.079 1.00 91.88 105 ARG A N 1
ATOM 804 C CA . ARG A 1 105 ? 2.746 -7.881 -3.278 1.00 91.88 105 ARG A CA 1
ATOM 805 C C . ARG A 1 105 ? 2.052 -7.179 -2.120 1.00 91.88 105 ARG A C 1
ATOM 807 O O . ARG A 1 105 ? 2.656 -6.385 -1.397 1.00 91.88 105 ARG A O 1
ATOM 814 N N . VAL A 1 106 ? 0.778 -7.505 -1.959 1.00 94.25 106 VAL A N 1
ATOM 815 C CA . VAL A 1 106 ? -0.059 -7.050 -0.857 1.00 94.25 106 VAL A CA 1
ATOM 816 C C . VAL A 1 106 ? -0.500 -8.272 -0.067 1.00 94.25 106 VAL A C 1
ATOM 818 O O . VAL A 1 106 ? -1.093 -9.193 -0.629 1.00 94.25 106 VAL A O 1
ATOM 821 N N . ASP A 1 107 ? -0.195 -8.270 1.225 1.00 93.94 107 ASP A N 1
ATOM 822 C CA . ASP A 1 107 ? -0.663 -9.249 2.196 1.00 93.94 107 ASP A CA 1
ATOM 823 C C . ASP A 1 107 ? -1.970 -8.744 2.816 1.00 93.94 107 ASP A C 1
ATOM 825 O O . ASP A 1 107 ? -2.100 -7.574 3.188 1.00 93.94 107 ASP A O 1
ATOM 829 N N . MET A 1 108 ? -2.961 -9.623 2.910 1.00 93.69 108 MET A N 1
ATOM 830 C CA . MET A 1 108 ? -4.314 -9.253 3.298 1.00 93.69 108 MET A CA 1
ATOM 831 C C . MET A 1 108 ? -4.750 -9.946 4.587 1.00 93.69 108 MET A C 1
ATOM 833 O O . MET A 1 108 ? -4.488 -11.128 4.806 1.00 93.69 108 MET A O 1
ATOM 837 N N . ASN A 1 109 ? -5.481 -9.207 5.416 1.00 93.81 109 ASN A N 1
ATOM 838 C CA . ASN A 1 109 ? -6.212 -9.734 6.552 1.00 93.81 109 ASN A CA 1
ATOM 839 C C . ASN A 1 109 ? -7.494 -10.430 6.066 1.00 93.81 109 ASN A C 1
ATOM 841 O O . ASN A 1 109 ? -8.522 -9.790 5.841 1.00 93.81 109 ASN A O 1
ATOM 845 N N . SER A 1 110 ? -7.423 -11.753 5.913 1.00 91.56 110 SER A N 1
ATOM 846 C CA . SER A 1 110 ? -8.532 -12.594 5.445 1.00 91.56 110 SER A CA 1
ATOM 847 C C . SER A 1 110 ? -9.723 -12.669 6.403 1.00 91.56 110 SER A C 1
ATOM 849 O O . SER A 1 110 ? -10.796 -13.100 5.992 1.00 91.56 110 SER A O 1
ATOM 851 N N . GLU A 1 111 ? -9.555 -12.285 7.670 1.00 91.75 111 GLU A N 1
ATOM 852 C CA . GLU A 1 111 ? -10.638 -12.312 8.661 1.00 91.75 111 GLU A CA 1
ATOM 853 C C . GLU A 1 111 ? -11.600 -11.129 8.497 1.00 91.75 111 GLU A C 1
ATOM 855 O O . GLU A 1 111 ? -12.749 -11.181 8.937 1.00 91.75 111 GLU A O 1
ATOM 860 N N . HIS A 1 112 ? -11.153 -10.059 7.837 1.00 93.44 112 HIS A N 1
ATOM 861 C CA . HIS A 1 112 ? -11.967 -8.873 7.631 1.00 93.44 112 HIS A CA 1
ATOM 862 C C . HIS A 1 112 ? -12.968 -9.075 6.482 1.00 93.44 112 HIS A C 1
ATOM 864 O O . HIS A 1 112 ? -12.637 -9.598 5.420 1.00 93.44 112 HIS A O 1
ATOM 870 N N . TRP A 1 113 ? -14.198 -8.579 6.638 1.00 93.75 113 TRP A N 1
ATOM 871 C CA . TRP A 1 113 ? -15.283 -8.766 5.659 1.00 93.75 113 TRP A CA 1
ATOM 872 C C . TRP A 1 113 ? -14.968 -8.207 4.258 1.00 93.75 113 TRP A C 1
ATOM 874 O O . TRP A 1 113 ? -15.444 -8.740 3.258 1.00 93.75 113 TRP A O 1
ATOM 884 N N . LEU A 1 114 ? -14.131 -7.168 4.160 1.00 94.19 114 LEU A N 1
ATOM 885 C CA . LEU A 1 114 ? -13.656 -6.632 2.871 1.00 94.19 114 LEU A CA 1
ATOM 886 C C . LEU A 1 114 ? -12.819 -7.636 2.065 1.00 94.19 114 LEU A C 1
ATOM 888 O O . LEU A 1 114 ? -12.797 -7.549 0.838 1.00 94.19 114 LEU A O 1
ATOM 892 N N . ALA A 1 115 ? -12.174 -8.599 2.726 1.00 94.12 115 ALA A N 1
ATOM 893 C CA . ALA A 1 115 ? -11.358 -9.629 2.090 1.00 94.12 115 ALA A CA 1
ATOM 894 C C . ALA A 1 115 ? -12.182 -10.821 1.564 1.00 94.12 115 ALA A C 1
ATOM 896 O O . ALA A 1 115 ? -11.622 -11.801 1.073 1.00 94.12 115 ALA A O 1
ATOM 897 N N . PHE A 1 116 ? -13.517 -10.767 1.649 1.00 93.12 116 PHE A N 1
ATOM 898 C CA . PHE A 1 116 ? -14.374 -11.890 1.285 1.00 93.12 116 PHE A CA 1
ATOM 899 C C . PHE A 1 116 ? -14.163 -12.360 -0.166 1.00 93.12 116 PHE A C 1
ATOM 901 O O . PHE A 1 116 ? -14.357 -11.609 -1.129 1.00 93.12 116 PHE A O 1
ATOM 908 N N . GLY A 1 117 ? -13.819 -13.643 -0.318 1.00 90.69 117 GLY A N 1
ATOM 909 C CA . GLY A 1 117 ? -13.615 -14.292 -1.615 1.00 90.69 117 GLY A CA 1
ATOM 910 C C . GLY A 1 117 ? -12.318 -13.900 -2.328 1.00 90.69 117 GLY A C 1
ATOM 911 O O . GLY A 1 117 ? -12.241 -14.051 -3.545 1.00 90.69 117 GLY A O 1
ATOM 912 N N . ILE A 1 118 ? -11.333 -13.373 -1.599 1.00 91.69 118 ILE A N 1
ATOM 913 C CA . ILE A 1 118 ? -10.021 -12.984 -2.121 1.00 91.69 118 ILE A CA 1
ATOM 914 C C . ILE A 1 118 ? -8.939 -13.763 -1.349 1.00 91.69 118 ILE A C 1
ATOM 916 O O . ILE A 1 118 ? -9.089 -14.043 -0.160 1.00 91.69 118 ILE A O 1
ATOM 920 N N . GLU A 1 119 ? -7.863 -14.154 -2.032 1.00 89.81 119 GLU A N 1
ATOM 921 C CA . GLU A 1 119 ? -6.736 -14.886 -1.435 1.00 89.81 119 GLU A CA 1
ATOM 922 C C . GLU A 1 119 ? -5.929 -14.028 -0.453 1.00 89.81 119 GLU A C 1
ATOM 924 O O . GLU A 1 119 ? -5.905 -12.810 -0.560 1.00 89.81 119 GLU A O 1
ATOM 929 N N . SER A 1 120 ? -5.189 -14.649 0.470 1.00 90.44 120 SER A N 1
ATOM 930 C CA . SER A 1 120 ? -4.408 -13.935 1.496 1.00 90.44 120 SER A CA 1
ATOM 931 C C . SER A 1 120 ? -3.286 -13.043 0.949 1.00 90.44 120 SER A C 1
ATOM 933 O O . SER A 1 120 ? -2.755 -12.215 1.688 1.00 90.44 120 SER A O 1
ATOM 935 N N . ARG A 1 121 ? -2.916 -13.197 -0.327 1.00 90.44 121 ARG A N 1
ATOM 936 C CA . ARG A 1 121 ? -1.919 -12.369 -1.011 1.00 90.44 121 ARG A CA 1
ATOM 937 C C . ARG A 1 121 ? -2.390 -12.046 -2.415 1.00 90.44 121 ARG A C 1
ATOM 939 O O . ARG A 1 121 ? -2.903 -12.921 -3.104 1.00 90.44 121 ARG A O 1
ATOM 946 N N . LEU A 1 122 ? -2.163 -10.817 -2.864 1.00 91.69 122 LEU A N 1
ATOM 947 C CA . LEU A 1 122 ? -2.517 -10.406 -4.221 1.00 91.69 122 LEU A CA 1
ATOM 948 C C . LEU A 1 122 ? -1.500 -9.432 -4.827 1.00 91.69 122 LEU A C 1
ATOM 950 O O . LEU A 1 122 ? -0.828 -8.702 -4.094 1.00 91.69 122 LEU A O 1
ATOM 954 N N . PRO A 1 123 ? -1.384 -9.400 -6.167 1.00 92.56 123 PRO A N 1
ATOM 955 C CA . PRO A 1 123 ? -0.620 -8.380 -6.867 1.00 92.56 123 PRO A CA 1
ATOM 956 C C . PRO A 1 123 ? -1.433 -7.082 -6.981 1.00 92.56 123 PRO A C 1
ATOM 958 O O . PRO A 1 123 ? -2.520 -7.058 -7.571 1.00 92.56 123 PRO A O 1
ATOM 961 N N . ALA A 1 124 ? -0.884 -5.987 -6.460 1.00 92.75 124 ALA A N 1
ATOM 962 C CA . ALA A 1 124 ? -1.414 -4.642 -6.647 1.00 92.75 124 ALA A CA 1
ATOM 963 C C . ALA A 1 124 ? -0.513 -3.847 -7.590 1.00 92.75 124 ALA A C 1
ATOM 965 O O . ALA A 1 124 ? 0.710 -3.833 -7.452 1.00 92.75 124 ALA A O 1
ATOM 966 N N . LEU A 1 125 ? -1.133 -3.181 -8.558 1.00 93.19 125 LEU A N 1
ATOM 967 C CA . LEU A 1 125 ? -0.439 -2.306 -9.487 1.00 93.19 125 LEU A CA 1
ATOM 968 C C . LEU A 1 125 ? -0.259 -0.930 -8.846 1.00 93.19 125 LEU A C 1
ATOM 970 O O . LEU A 1 125 ? -1.239 -0.315 -8.421 1.00 93.19 125 LEU A O 1
ATOM 974 N N . VAL A 1 126 ? 0.982 -0.450 -8.780 1.00 91.38 126 VAL A N 1
ATOM 975 C CA . VAL A 1 126 ? 1.308 0.817 -8.118 1.00 91.38 126 VAL A CA 1
ATOM 976 C C . VAL A 1 126 ? 1.594 1.911 -9.139 1.00 91.38 126 VAL A C 1
ATOM 978 O O . VAL A 1 126 ? 2.434 1.765 -10.031 1.00 91.38 126 VAL A O 1
ATOM 981 N N . PHE A 1 127 ? 0.867 3.014 -8.974 1.00 87.94 127 PHE A N 1
ATOM 982 C CA . PHE A 1 127 ? 0.946 4.239 -9.766 1.00 87.94 127 PHE A CA 1
ATOM 983 C C . PHE A 1 127 ? 0.719 5.486 -8.891 1.00 87.94 127 PHE A C 1
ATOM 985 O O . PHE A 1 127 ? 0.173 6.486 -9.356 1.00 87.94 127 PHE A O 1
ATOM 992 N N . SER A 1 128 ? 1.132 5.454 -7.623 1.00 84.56 128 SER A N 1
ATOM 993 C CA . SER A 1 128 ? 0.962 6.570 -6.690 1.00 84.56 128 SER A CA 1
ATOM 994 C C . SER A 1 128 ? 2.276 6.991 -6.033 1.00 84.56 128 SER A C 1
ATOM 996 O O . SER A 1 128 ? 3.228 6.219 -5.918 1.00 84.56 128 SER A O 1
ATOM 998 N N . LYS A 1 129 ? 2.327 8.270 -5.649 1.00 86.56 129 LYS A N 1
ATOM 999 C CA . LYS A 1 129 ? 3.416 8.868 -4.856 1.00 86.56 129 LYS A CA 1
ATOM 1000 C C . LYS A 1 129 ? 3.192 8.687 -3.362 1.00 86.56 129 LYS A C 1
ATOM 1002 O O . LYS A 1 129 ? 4.137 8.758 -2.579 1.00 86.56 129 LYS A O 1
ATOM 1007 N N . ASP A 1 130 ? 1.931 8.529 -2.984 1.00 87.44 130 ASP A N 1
ATOM 1008 C CA . ASP A 1 130 ? 1.485 8.564 -1.606 1.00 87.44 130 ASP A CA 1
ATOM 1009 C C . ASP A 1 130 ? 1.479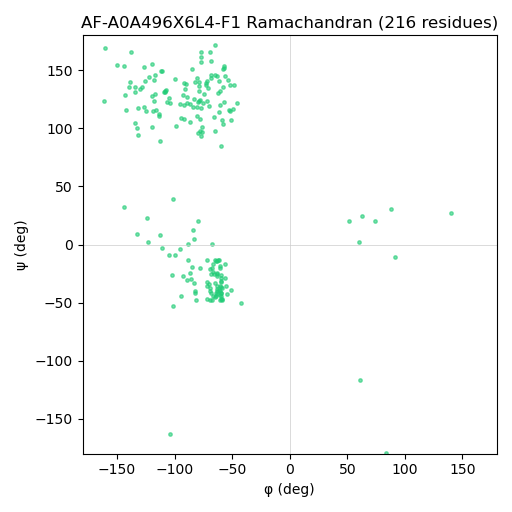 7.160 -1.008 1.00 87.44 130 ASP A C 1
ATOM 1011 O O . ASP A 1 130 ? 1.075 6.180 -1.633 1.00 87.44 130 ASP A O 1
ATOM 1015 N N . THR A 1 131 ? 1.933 7.084 0.235 1.00 88.44 131 THR A N 1
ATOM 1016 C CA . THR A 1 131 ? 1.959 5.870 1.046 1.00 88.44 131 THR A CA 1
ATOM 1017 C C . THR A 1 131 ? 1.063 6.093 2.248 1.00 88.44 131 THR A C 1
ATOM 1019 O O . THR A 1 131 ? 1.204 7.106 2.932 1.00 88.44 131 THR A O 1
ATOM 1022 N N . LEU A 1 132 ? 0.143 5.165 2.506 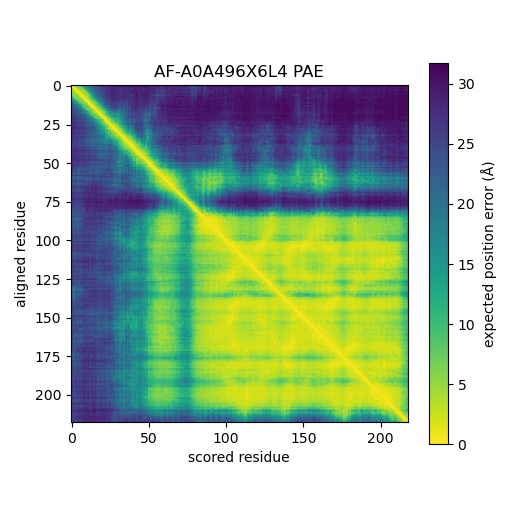1.00 89.81 132 LEU A N 1
ATOM 1023 C CA . LEU A 1 132 ? -0.782 5.285 3.626 1.00 89.81 132 LEU A CA 1
ATOM 1024 C C . LEU A 1 132 ? -0.168 4.657 4.876 1.00 89.81 132 LEU A C 1
ATOM 1026 O O . LEU A 1 132 ? 0.244 3.496 4.872 1.00 89.81 132 LEU A O 1
ATOM 1030 N N . ILE A 1 133 ? -0.137 5.427 5.957 1.00 89.62 133 ILE A N 1
ATOM 1031 C CA . ILE A 1 133 ? 0.190 4.937 7.292 1.00 89.62 133 ILE A CA 1
ATOM 1032 C C . ILE A 1 133 ? -1.120 4.916 8.065 1.00 89.62 133 ILE A C 1
ATOM 1034 O O . ILE A 1 133 ? -1.814 5.927 8.139 1.00 89.62 133 ILE A O 1
ATOM 1038 N N . ALA A 1 134 ? -1.477 3.744 8.573 1.00 87.06 134 ALA A N 1
ATOM 1039 C CA . ALA A 1 134 ? -2.691 3.580 9.351 1.00 87.06 134 ALA A CA 1
ATOM 1040 C C . ALA A 1 134 ? -2.523 4.217 10.732 1.00 87.06 134 ALA A C 1
ATOM 1042 O O . ALA A 1 134 ? -1.476 4.055 11.361 1.00 87.06 134 ALA A O 1
ATOM 1043 N N . LEU A 1 135 ? -3.559 4.924 11.178 1.00 81.94 135 LEU A N 1
ATOM 1044 C CA . LEU A 1 135 ? -3.691 5.372 12.561 1.00 81.94 135 LEU A CA 1
ATOM 1045 C C . LEU A 1 135 ? -4.131 4.199 13.448 1.00 81.94 135 LEU A C 1
ATOM 1047 O O . LEU A 1 135 ? -4.604 3.182 12.943 1.00 81.94 135 LEU A O 1
ATOM 1051 N N . ASP A 1 136 ? -4.010 4.355 14.765 1.00 81.06 136 ASP A N 1
ATOM 1052 C CA . ASP A 1 136 ? -4.320 3.285 15.726 1.00 81.06 136 ASP A CA 1
ATOM 1053 C C . ASP A 1 136 ? -5.781 2.797 15.646 1.00 81.06 136 ASP A C 1
ATOM 1055 O O . ASP A 1 136 ? -6.049 1.615 15.851 1.00 81.06 136 ASP A O 1
ATOM 1059 N N . ASP A 1 137 ? -6.716 3.681 15.283 1.00 83.81 137 ASP A N 1
ATOM 1060 C CA . ASP A 1 137 ? -8.149 3.372 15.164 1.00 83.81 137 ASP A CA 1
ATOM 1061 C C . ASP A 1 137 ? -8.560 2.853 13.768 1.00 83.81 137 ASP A C 1
ATOM 1063 O O . ASP A 1 137 ? -9.742 2.590 13.519 1.00 83.81 137 ASP A O 1
ATOM 1067 N N . ALA A 1 138 ? -7.610 2.734 12.835 1.00 89.56 138 ALA A N 1
ATOM 1068 C CA . ALA A 1 138 ? -7.872 2.307 11.467 1.00 89.56 138 ALA A CA 1
ATOM 1069 C C . ALA A 1 138 ? -7.704 0.791 11.304 1.00 89.56 138 ALA A C 1
ATOM 1071 O O . ALA A 1 138 ? -6.653 0.216 11.594 1.00 89.56 138 ALA A O 1
ATOM 1072 N N . ASP A 1 139 ? -8.711 0.139 10.726 1.00 92.00 139 ASP A N 1
ATOM 1073 C CA . ASP A 1 139 ? -8.601 -1.252 10.305 1.00 92.00 139 ASP A CA 1
ATOM 1074 C C . ASP A 1 139 ? -7.686 -1.323 9.073 1.00 92.00 139 ASP A C 1
ATOM 1076 O O . ASP A 1 139 ? -7.959 -0.695 8.047 1.00 92.00 139 ASP A O 1
ATOM 1080 N N . VAL A 1 140 ? -6.606 -2.110 9.136 1.00 94.44 140 VAL A N 1
ATOM 1081 C CA . VAL A 1 140 ? -5.723 -2.371 7.984 1.00 94.44 140 VAL A CA 1
ATOM 1082 C C . VAL A 1 140 ? -6.091 -3.708 7.363 1.00 94.44 140 VAL A C 1
ATOM 1084 O O . VAL A 1 140 ? -5.728 -4.770 7.868 1.00 94.44 140 VAL A O 1
ATOM 1087 N N . ILE A 1 141 ? -6.812 -3.659 6.246 1.00 95.12 141 ILE A N 1
ATOM 1088 C CA . ILE A 1 141 ? -7.278 -4.857 5.546 1.00 95.12 141 ILE A CA 1
ATOM 1089 C C . ILE A 1 141 ? -6.175 -5.401 4.661 1.00 95.12 141 ILE A C 1
ATOM 1091 O O . ILE A 1 141 ? -5.986 -6.608 4.594 1.00 95.12 141 ILE A O 1
ATOM 1095 N N . ALA A 1 142 ? -5.451 -4.527 3.973 1.00 94.69 142 ALA A N 1
ATOM 1096 C CA . ALA A 1 142 ? -4.410 -4.940 3.052 1.00 94.69 142 ALA A CA 1
ATOM 1097 C C . ALA A 1 142 ? -3.167 -4.085 3.277 1.00 94.69 142 ALA A C 1
ATOM 1099 O O . ALA A 1 142 ? -3.252 -2.856 3.337 1.00 94.69 142 ALA A O 1
ATOM 1100 N N . ARG A 1 143 ? -2.016 -4.738 3.406 1.00 94.69 143 ARG A N 1
ATOM 1101 C CA . ARG A 1 143 ? -0.720 -4.120 3.679 1.00 94.69 143 ARG A CA 1
ATOM 1102 C C . ARG A 1 143 ? 0.273 -4.564 2.619 1.00 94.69 143 ARG A C 1
ATOM 1104 O O . ARG A 1 143 ? 0.281 -5.723 2.221 1.00 94.69 143 ARG A O 1
ATOM 1111 N N . TYR A 1 144 ? 1.129 -3.660 2.173 1.00 92.56 144 TYR A N 1
ATOM 1112 C CA . TYR A 1 144 ? 2.273 -4.058 1.367 1.00 92.56 144 TYR A CA 1
ATOM 1113 C C . TYR A 1 144 ? 3.190 -4.988 2.155 1.00 92.56 144 TYR A C 1
ATOM 1115 O O . TYR A 1 144 ? 3.417 -4.796 3.352 1.00 92.56 144 TYR A O 1
ATOM 1123 N N . SER A 1 145 ? 3.717 -5.992 1.471 1.00 88.19 145 SER A N 1
ATOM 1124 C CA . SER A 1 145 ? 4.595 -6.985 2.078 1.00 88.19 145 SER A CA 1
ATOM 1125 C C . SER A 1 145 ? 5.921 -6.404 2.572 1.00 88.19 145 SER A C 1
ATOM 1127 O O . SER A 1 145 ? 6.276 -5.252 2.304 1.00 88.19 145 SER A O 1
ATOM 1129 N N . ASP A 1 146 ? 6.675 -7.236 3.288 1.00 81.75 146 ASP A N 1
ATOM 1130 C CA . ASP A 1 146 ? 8.065 -6.959 3.639 1.00 81.75 146 ASP A CA 1
ATOM 1131 C C . ASP A 1 146 ? 8.930 -6.724 2.398 1.00 81.75 146 ASP A C 1
ATOM 1133 O O . ASP A 1 146 ? 8.672 -7.288 1.334 1.00 81.75 146 ASP A O 1
ATOM 1137 N N . LEU A 1 147 ? 9.997 -5.937 2.557 1.00 76.88 147 LEU A N 1
ATOM 1138 C CA . LEU A 1 147 ? 10.890 -5.520 1.470 1.00 76.88 147 LEU A CA 1
ATOM 1139 C C . LEU A 1 147 ? 11.397 -6.700 0.619 1.00 76.88 147 LEU A C 1
ATOM 1141 O O . LEU A 1 147 ? 11.430 -6.606 -0.603 1.00 76.88 147 LEU A O 1
ATOM 1145 N N . GLU A 1 148 ? 11.711 -7.829 1.260 1.00 75.94 148 GLU A N 1
ATOM 1146 C CA . GLU A 1 148 ? 12.216 -9.052 0.618 1.00 75.94 148 GLU A CA 1
ATOM 1147 C C . GLU A 1 148 ? 11.223 -9.690 -0.365 1.00 75.94 148 GLU A C 1
ATOM 1149 O O . GLU A 1 148 ? 11.616 -10.398 -1.289 1.00 75.94 148 GLU A O 1
ATOM 1154 N N . GLN A 1 149 ? 9.924 -9.481 -0.145 1.00 78.00 149 GLN A N 1
ATOM 1155 C CA . GLN A 1 149 ? 8.850 -10.152 -0.878 1.00 78.00 149 GLN A CA 1
ATOM 1156 C C . GLN A 1 149 ? 7.889 -9.162 -1.555 1.00 78.00 149 GLN A C 1
ATOM 1158 O O . GLN A 1 149 ? 6.902 -9.576 -2.165 1.00 78.00 149 GLN A O 1
ATOM 1163 N N . LEU A 1 150 ? 8.169 -7.861 -1.439 1.00 84.19 150 LEU A N 1
ATOM 1164 C CA . LEU A 1 150 ? 7.335 -6.770 -1.930 1.00 84.19 150 LEU A CA 1
ATOM 1165 C C . LEU A 1 150 ? 7.285 -6.721 -3.455 1.00 84.19 150 LEU A C 1
ATOM 1167 O O . LEU A 1 150 ? 6.230 -6.464 -4.026 1.00 84.19 150 LEU A O 1
ATOM 1171 N N . HIS A 1 151 ? 8.414 -6.927 -4.127 1.00 86.88 151 HIS A N 1
ATOM 1172 C CA . HIS A 1 151 ? 8.513 -6.749 -5.573 1.00 86.88 151 HIS A CA 1
ATOM 1173 C C . HIS A 1 151 ? 8.106 -8.016 -6.326 1.00 86.88 151 HIS A C 1
ATOM 1175 O O . HIS A 1 151 ? 8.718 -9.071 -6.159 1.00 86.88 151 HIS A O 1
ATOM 1181 N N . LEU A 1 152 ? 7.084 -7.909 -7.180 1.00 85.62 152 LEU A N 1
ATOM 1182 C CA . LEU A 1 152 ? 6.674 -8.998 -8.069 1.00 85.62 152 LEU A CA 1
ATOM 1183 C C . LEU A 1 152 ? 7.199 -8.762 -9.486 1.00 85.62 152 LEU A C 1
ATOM 1185 O O . LEU A 1 152 ? 7.853 -9.630 -10.062 1.00 85.62 152 LEU A O 1
ATOM 1189 N N . SER A 1 153 ? 6.926 -7.586 -10.058 1.00 84.38 153 SER A N 1
ATOM 1190 C CA . SER A 1 153 ? 7.365 -7.238 -11.412 1.00 84.38 153 SER A CA 1
ATOM 1191 C C . SER A 1 153 ? 7.362 -5.728 -11.673 1.00 84.38 153 SER A C 1
ATOM 1193 O O . SER A 1 153 ? 6.834 -4.939 -10.889 1.00 84.38 153 SER A O 1
ATOM 1195 N N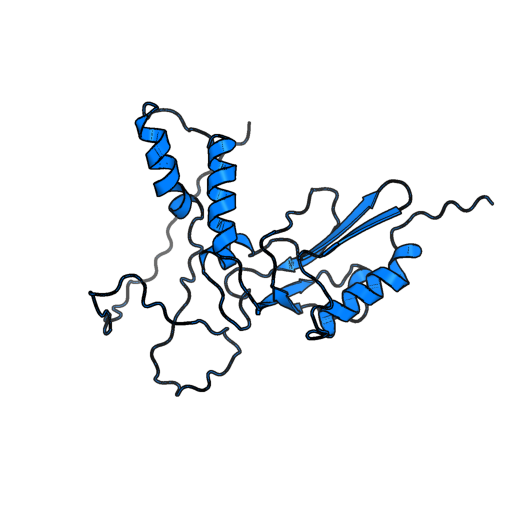 . GLY A 1 154 ? 7.957 -5.321 -12.797 1.00 86.56 154 GLY A N 1
ATOM 1196 C CA . GLY A 1 154 ? 8.089 -3.919 -13.201 1.00 86.56 154 GLY A CA 1
ATOM 1197 C C . GLY A 1 154 ? 9.288 -3.219 -12.558 1.00 86.56 154 GLY A C 1
ATOM 1198 O O . GLY A 1 154 ? 10.054 -3.826 -11.816 1.00 86.56 154 GLY A O 1
ATOM 1199 N N . LEU A 1 155 ? 9.473 -1.935 -12.860 1.00 86.44 155 LEU A N 1
ATOM 1200 C CA . LEU A 1 155 ? 10.598 -1.162 -12.336 1.00 86.44 155 LEU A CA 1
ATOM 1201 C C . LEU A 1 155 ? 10.266 -0.613 -10.943 1.00 86.44 155 LEU A C 1
ATOM 1203 O O . LEU A 1 155 ? 9.348 0.195 -10.801 1.00 86.44 155 LEU A O 1
ATOM 1207 N N . LEU A 1 156 ? 11.035 -1.026 -9.935 1.00 84.94 156 LEU A N 1
ATOM 1208 C CA . LEU A 1 156 ? 10.924 -0.533 -8.565 1.00 84.94 156 LEU A CA 1
ATOM 1209 C C . LEU A 1 156 ? 12.287 -0.037 -8.079 1.00 84.94 156 LEU A C 1
ATOM 1211 O O . LEU A 1 156 ? 13.238 -0.810 -7.985 1.00 84.94 156 LEU A O 1
ATOM 1215 N N . TRP A 1 157 ? 12.359 1.252 -7.758 1.00 84.31 157 TRP A N 1
ATOM 1216 C CA . TRP A 1 157 ? 13.531 1.865 -7.140 1.00 84.31 157 TRP A CA 1
ATOM 1217 C C . TRP A 1 157 ? 13.661 1.414 -5.677 1.00 84.31 157 TRP A C 1
ATOM 1219 O O . TRP A 1 157 ? 12.633 1.308 -4.997 1.00 84.31 157 TRP A O 1
ATOM 1229 N N . PRO A 1 158 ? 14.875 1.152 -5.161 1.00 78.94 158 PRO A N 1
ATOM 1230 C CA . PRO A 1 158 ? 15.067 0.729 -3.771 1.00 78.94 158 PRO A CA 1
ATOM 1231 C C . PRO A 1 158 ? 14.544 1.758 -2.753 1.00 78.94 158 PRO A C 1
ATOM 1233 O O . PRO A 1 158 ? 14.009 1.378 -1.714 1.00 78.94 158 PRO A O 1
ATOM 1236 N N . GLU A 1 159 ? 14.610 3.048 -3.074 1.00 78.31 159 GLU A N 1
ATOM 1237 C CA . GLU A 1 159 ? 14.093 4.158 -2.268 1.00 78.31 159 GLU A CA 1
ATOM 1238 C C . GLU A 1 159 ? 12.568 4.084 -2.142 1.00 78.31 159 GLU A C 1
ATOM 1240 O O . GLU A 1 159 ? 12.004 4.207 -1.053 1.00 78.31 159 GLU A O 1
ATOM 1245 N N . ALA A 1 160 ? 11.885 3.822 -3.258 1.00 84.69 160 ALA A N 1
ATOM 1246 C CA . ALA A 1 160 ? 10.445 3.613 -3.251 1.00 84.69 160 ALA A CA 1
ATOM 1247 C C . ALA A 1 160 ? 10.054 2.303 -2.571 1.00 84.69 160 ALA A C 1
ATOM 1249 O O . ALA A 1 160 ? 9.055 2.273 -1.857 1.00 84.69 160 ALA A O 1
ATOM 1250 N N . ALA A 1 161 ? 10.836 1.237 -2.750 1.00 83.75 161 ALA A N 1
ATOM 1251 C CA . ALA A 1 161 ? 10.605 -0.033 -2.075 1.00 83.75 161 ALA A CA 1
ATOM 1252 C C . ALA A 1 161 ? 10.658 0.141 -0.549 1.00 83.75 161 ALA A C 1
ATOM 1254 O O . ALA A 1 161 ? 9.736 -0.285 0.144 1.00 83.75 161 ALA A O 1
ATOM 1255 N N . GLY A 1 162 ? 11.682 0.835 -0.040 1.00 81.00 162 GLY A N 1
ATOM 1256 C CA . GLY A 1 162 ? 11.818 1.153 1.382 1.00 81.00 162 GLY A CA 1
ATOM 1257 C C . GLY A 1 162 ? 10.667 2.006 1.916 1.00 81.00 162 GLY A C 1
ATOM 1258 O O . GLY A 1 162 ? 10.175 1.750 3.010 1.00 81.00 162 GLY A O 1
ATOM 1259 N N . ARG A 1 163 ? 10.184 2.969 1.122 1.00 84.31 163 ARG A N 1
ATOM 1260 C CA . ARG A 1 163 ? 9.037 3.813 1.486 1.00 84.31 163 ARG A CA 1
ATOM 1261 C C . ARG A 1 163 ? 7.710 3.045 1.518 1.00 84.31 163 ARG A C 1
ATOM 1263 O O . ARG A 1 163 ? 6.868 3.321 2.363 1.00 84.31 163 ARG A O 1
ATOM 1270 N N . ILE A 1 164 ? 7.489 2.135 0.568 1.00 88.56 164 ILE A N 1
ATOM 1271 C CA . ILE A 1 164 ? 6.203 1.445 0.383 1.00 88.56 164 ILE A CA 1
ATOM 1272 C C . ILE A 1 164 ? 6.091 0.201 1.273 1.00 88.56 164 ILE A C 1
ATOM 1274 O O . ILE A 1 164 ? 4.985 -0.157 1.687 1.00 88.56 164 ILE A O 1
ATOM 1278 N N . ALA A 1 165 ? 7.203 -0.462 1.591 1.00 88.06 165 ALA A N 1
ATOM 1279 C CA . ALA A 1 165 ? 7.203 -1.673 2.406 1.00 88.06 165 ALA A CA 1
ATOM 1280 C C . ALA A 1 165 ? 6.434 -1.481 3.723 1.00 88.06 165 ALA A C 1
ATOM 1282 O O . ALA A 1 165 ? 6.562 -0.458 4.394 1.00 88.06 165 ALA A O 1
ATOM 1283 N N . LYS A 1 166 ? 5.627 -2.481 4.101 1.00 87.69 166 LYS A N 1
ATOM 1284 C CA . LYS A 1 166 ? 4.805 -2.501 5.330 1.00 87.69 166 LYS A CA 1
ATOM 1285 C C . LYS A 1 166 ? 3.753 -1.390 5.470 1.00 87.69 166 LYS A C 1
ATOM 1287 O O . LYS A 1 166 ? 3.053 -1.370 6.490 1.00 87.69 166 LYS A O 1
ATOM 1292 N N . THR A 1 167 ? 3.604 -0.505 4.486 1.00 91.94 167 THR A N 1
ATOM 1293 C CA . THR A 1 167 ? 2.562 0.533 4.486 1.00 91.94 167 THR A CA 1
ATOM 1294 C C . THR A 1 167 ? 1.202 -0.053 4.113 1.00 91.94 167 THR A C 1
ATOM 1296 O O . THR A 1 167 ? 1.102 -1.167 3.589 1.00 91.94 167 THR A O 1
ATOM 1299 N N . ALA A 1 168 ? 0.127 0.662 4.429 1.00 94.56 168 ALA A N 1
ATOM 1300 C CA . ALA A 1 168 ? -1.216 0.190 4.145 1.00 94.56 168 ALA A CA 1
ATOM 1301 C C . ALA A 1 168 ? -1.574 0.398 2.664 1.00 94.56 168 ALA A C 1
ATOM 1303 O O . ALA A 1 168 ? -1.322 1.451 2.080 1.00 94.56 168 ALA A O 1
ATOM 1304 N N . TYR A 1 169 ? -2.186 -0.618 2.061 1.00 94.88 169 TYR A N 1
ATOM 1305 C CA . TYR A 1 169 ? -2.803 -0.532 0.739 1.00 94.88 169 TYR A CA 1
ATOM 1306 C C . TYR A 1 169 ? -4.297 -0.220 0.842 1.00 94.88 169 TYR A C 1
ATOM 1308 O O . TYR A 1 169 ? -4.797 0.616 0.092 1.00 94.88 169 TYR A O 1
ATOM 1316 N N . LEU A 1 170 ? -4.995 -0.894 1.762 1.00 95.25 170 LEU A N 1
ATOM 1317 C CA . LEU A 1 170 ? -6.426 -0.737 2.001 1.00 95.25 170 LEU A CA 1
ATOM 1318 C C . LEU A 1 170 ? -6.677 -0.576 3.494 1.00 95.25 170 LEU A C 1
ATOM 1320 O O . LEU A 1 170 ? -6.413 -1.503 4.268 1.00 95.25 170 LEU A O 1
ATOM 1324 N N . THR A 1 171 ? -7.220 0.575 3.875 1.00 95.19 171 THR A N 1
ATOM 1325 C CA . THR A 1 171 ? -7.651 0.848 5.246 1.00 95.19 171 THR A CA 1
ATOM 1326 C C . THR A 1 171 ? -9.136 1.148 5.301 1.00 95.19 171 THR A C 1
ATOM 1328 O O . THR A 1 171 ? -9.750 1.569 4.315 1.00 95.19 171 THR A O 1
ATOM 1331 N N . ARG A 1 172 ? -9.726 0.916 6.469 1.00 94.19 172 ARG A N 1
ATOM 1332 C CA . ARG A 1 172 ? -11.089 1.316 6.782 1.00 94.19 172 ARG A CA 1
ATOM 1333 C C . ARG A 1 172 ? -11.097 2.049 8.111 1.00 94.19 172 ARG A C 1
ATOM 1335 O O . ARG A 1 172 ? -10.537 1.572 9.088 1.00 94.19 172 ARG A O 1
ATOM 1342 N N . GLU A 1 173 ? -11.791 3.174 8.146 1.00 92.50 173 GLU A N 1
ATOM 1343 C CA . GLU A 1 173 ? -11.945 3.993 9.343 1.00 92.50 173 GLU A CA 1
ATOM 1344 C C . GLU A 1 173 ? -13.428 4.290 9.588 1.00 92.50 173 GLU A C 1
ATOM 1346 O O . GLU A 1 173 ? -14.163 4.616 8.647 1.00 92.50 173 GLU A O 1
ATOM 1351 N N . PRO A 1 174 ? -13.918 4.170 10.832 1.00 90.56 174 PRO A N 1
ATOM 1352 C CA . PRO A 1 174 ? -15.266 4.601 11.171 1.00 90.56 174 PRO A CA 1
ATOM 1353 C C . PRO A 1 174 ? -15.361 6.134 11.152 1.00 90.56 174 PRO A C 1
ATOM 1355 O O . PRO A 1 174 ? -14.532 6.823 11.739 1.00 90.56 174 PRO A O 1
ATOM 1358 N N . LEU A 1 175 ? -16.419 6.681 10.545 1.00 90.44 175 LEU A N 1
ATOM 1359 C CA . LEU A 1 175 ? -16.712 8.116 10.601 1.00 90.44 175 LEU A CA 1
ATOM 1360 C C . LEU A 1 175 ? -18.189 8.341 10.934 1.00 90.44 175 LEU A C 1
ATOM 1362 O O . LEU A 1 175 ? -19.068 8.260 10.072 1.00 90.44 175 LEU A O 1
ATOM 1366 N N . GLY A 1 176 ? -18.465 8.643 12.205 1.00 89.38 176 GLY A N 1
ATOM 1367 C CA . GLY A 1 176 ? -19.823 8.843 12.708 1.00 89.38 176 GLY A CA 1
ATOM 1368 C C . GLY A 1 176 ? -20.685 7.589 12.536 1.00 89.38 176 GLY A C 1
ATOM 1369 O O . GLY A 1 176 ? -20.414 6.551 13.137 1.00 89.38 176 GLY A O 1
ATOM 1370 N N . ALA A 1 177 ? -21.739 7.694 11.723 1.00 87.12 177 ALA A N 1
ATOM 1371 C CA . ALA A 1 177 ? -22.597 6.566 11.351 1.00 87.12 177 ALA A CA 1
ATOM 1372 C C . ALA A 1 177 ? -22.098 5.811 10.101 1.00 87.12 177 ALA A C 1
ATOM 1374 O O . ALA A 1 177 ? -22.563 4.712 9.808 1.00 87.12 177 ALA A O 1
ATOM 1375 N N . GLY A 1 178 ? -21.157 6.392 9.356 1.00 90.75 178 GLY A N 1
ATOM 1376 C CA . GLY A 1 178 ? -20.583 5.810 8.151 1.00 90.75 178 GLY A CA 1
ATOM 1377 C C . GLY A 1 178 ? -19.181 5.254 8.372 1.00 90.75 178 GLY A C 1
ATOM 1378 O O . GLY A 1 178 ? -18.723 5.031 9.494 1.00 90.75 178 GLY A O 1
ATOM 1379 N N . GLN A 1 179 ? -18.492 5.043 7.260 1.00 92.62 179 GLN A N 1
ATOM 1380 C CA . GLN A 1 179 ? -17.099 4.625 7.238 1.00 92.62 179 GLN A CA 1
ATOM 1381 C C . GLN A 1 179 ? -16.408 5.166 5.992 1.00 92.62 179 GLN A C 1
ATOM 1383 O O . GLN A 1 179 ? -17.052 5.400 4.967 1.00 92.62 179 GLN A O 1
ATOM 1388 N N . ILE A 1 180 ? -15.097 5.328 6.091 1.00 93.75 180 ILE A N 1
ATOM 1389 C CA . ILE A 1 180 ? -14.219 5.678 4.985 1.00 93.75 180 ILE A CA 1
ATOM 1390 C C . ILE A 1 180 ? -13.397 4.439 4.662 1.00 93.75 180 ILE A C 1
ATOM 1392 O O . ILE A 1 180 ? -12.839 3.813 5.558 1.00 93.75 180 ILE A O 1
ATOM 1396 N N . ILE A 1 181 ? -13.338 4.074 3.387 1.00 95.06 181 ILE A N 1
ATOM 1397 C CA . ILE A 1 181 ? -12.489 2.992 2.893 1.00 95.06 181 ILE A CA 1
ATOM 1398 C C . ILE A 1 181 ? -11.488 3.633 1.943 1.00 95.06 181 ILE A C 1
ATOM 1400 O O . ILE A 1 181 ? -11.886 4.202 0.924 1.00 95.06 181 ILE A O 1
ATOM 1404 N N . LEU A 1 182 ? -10.206 3.580 2.295 1.00 94.62 182 LEU A N 1
ATOM 1405 C CA . LEU A 1 182 ? -9.144 4.248 1.556 1.00 94.62 182 LEU A CA 1
ATOM 1406 C C . LEU A 1 182 ? -8.290 3.221 0.826 1.00 94.62 182 LEU A C 1
ATOM 1408 O O . LEU A 1 182 ? -7.821 2.251 1.418 1.00 94.62 182 LEU A O 1
ATOM 1412 N N . PHE A 1 183 ? -8.048 3.486 -0.455 1.00 94.62 183 PHE A N 1
ATOM 1413 C CA . PHE A 1 183 ? -7.123 2.729 -1.287 1.00 94.62 183 PHE A CA 1
ATOM 1414 C C . PHE A 1 183 ? -5.893 3.590 -1.585 1.00 94.62 183 PHE A C 1
ATOM 1416 O O . PHE A 1 183 ? -6.026 4.731 -2.022 1.00 94.62 183 PHE A O 1
ATOM 1423 N N . ALA A 1 184 ? -4.693 3.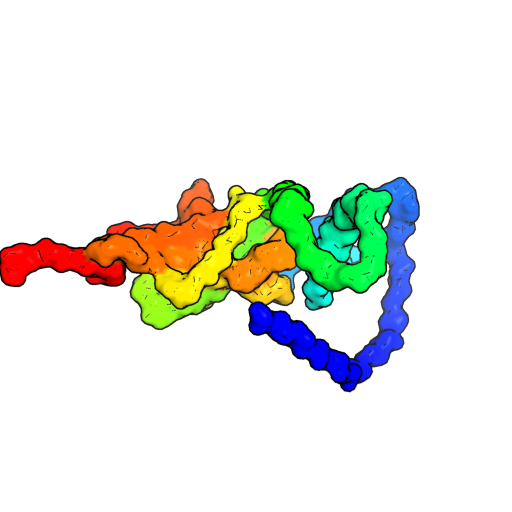042 -1.391 1.00 92.88 184 ALA A N 1
ATOM 1424 C CA . ALA A 1 184 ? -3.431 3.738 -1.670 1.00 92.88 184 ALA A CA 1
ATOM 1425 C C . ALA A 1 184 ? -3.171 3.952 -3.175 1.00 92.88 184 ALA A C 1
ATOM 1427 O O . ALA A 1 184 ? -2.369 4.803 -3.563 1.00 92.88 184 ALA A O 1
ATOM 1428 N N . ASN A 1 185 ? -3.821 3.156 -4.027 1.00 91.19 185 ASN A N 1
ATOM 1429 C CA . ASN A 1 185 ? -3.783 3.254 -5.484 1.00 91.19 185 ASN A CA 1
ATOM 1430 C C . ASN A 1 185 ? -5.183 3.048 -6.053 1.00 91.19 185 ASN A C 1
ATOM 1432 O O . ASN A 1 185 ? -6.059 2.518 -5.375 1.00 91.19 185 ASN A O 1
ATOM 1436 N N . ASP A 1 186 ? -5.364 3.395 -7.324 1.00 92.25 186 ASP A N 1
ATOM 1437 C CA . ASP A 1 186 ? -6.583 3.069 -8.057 1.00 92.25 186 ASP A CA 1
ATOM 1438 C C . ASP A 1 186 ? -6.773 1.534 -8.136 1.00 92.25 186 ASP A C 1
ATOM 1440 O O . ASP A 1 186 ? -5.974 0.848 -8.787 1.00 92.25 186 ASP A O 1
ATOM 1444 N N . PRO A 1 187 ? -7.817 0.968 -7.496 1.00 92.69 187 PRO A N 1
ATOM 1445 C CA . PRO A 1 187 ? -8.046 -0.474 -7.471 1.00 92.69 187 PRO A CA 1
ATOM 1446 C C . PRO A 1 187 ? -8.511 -1.040 -8.820 1.00 92.69 187 PRO A C 1
ATOM 1448 O O . PRO A 1 187 ? -8.503 -2.258 -8.998 1.00 92.69 187 PRO A O 1
ATOM 1451 N N . VAL A 1 188 ? -8.918 -0.195 -9.772 1.00 92.88 188 VAL A N 1
ATOM 1452 C CA . VAL A 1 188 ? -9.436 -0.600 -11.089 1.00 92.88 188 VAL A CA 1
ATOM 1453 C C . VAL A 1 188 ? -8.666 0.029 -12.245 1.00 92.88 188 VAL A C 1
ATOM 1455 O O . VAL A 1 188 ? -9.180 0.080 -13.365 1.00 92.88 188 VAL A O 1
ATOM 1458 N N . PHE A 1 189 ? -7.418 0.449 -12.014 1.00 90.25 189 PHE A N 1
ATOM 1459 C CA . PHE A 1 189 ? -6.588 1.076 -13.040 1.00 90.25 189 PHE A CA 1
ATOM 1460 C C . PHE A 1 189 ? -6.547 0.229 -14.320 1.00 90.25 189 PHE A C 1
ATOM 1462 O O . PHE A 1 189 ? -5.946 -0.849 -14.370 1.00 90.25 189 PHE A O 1
ATOM 1469 N N . ARG A 1 190 ? -7.238 0.719 -15.358 1.00 87.62 190 ARG A N 1
ATOM 1470 C CA . ARG A 1 190 ? -7.427 0.064 -16.667 1.00 87.62 190 ARG A CA 1
ATOM 1471 C C . ARG A 1 190 ? -7.932 -1.388 -16.610 1.00 87.62 190 ARG A C 1
ATOM 1473 O O . ARG A 1 190 ? -7.760 -2.123 -17.577 1.00 87.62 190 ARG A O 1
ATOM 1480 N N . GLY A 1 191 ? -8.544 -1.810 -15.503 1.00 85.94 191 GLY A N 1
ATOM 1481 C CA . GLY A 1 191 ? -9.017 -3.184 -15.318 1.00 85.94 191 GLY A CA 1
ATOM 1482 C C . GLY A 1 191 ? -7.908 -4.243 -15.325 1.00 85.94 191 GLY A C 1
ATOM 1483 O O . GLY A 1 191 ? -8.177 -5.392 -15.661 1.00 85.94 191 GLY A O 1
ATOM 1484 N N . TYR A 1 192 ? -6.661 -3.881 -14.996 1.00 85.38 192 TYR A N 1
ATOM 1485 C CA . TYR A 1 192 ? -5.536 -4.818 -15.088 1.00 85.38 192 TYR A CA 1
ATOM 1486 C C . TYR A 1 192 ? -5.527 -5.916 -14.013 1.00 85.38 192 TYR A C 1
ATOM 1488 O O . TYR A 1 192 ? -5.064 -7.019 -14.295 1.00 85.38 192 TYR A O 1
ATOM 1496 N N . SER A 1 193 ? -6.013 -5.645 -12.795 1.00 84.69 193 SER A N 1
ATOM 1497 C CA . SER A 1 193 ? -6.007 -6.619 -11.693 1.00 84.69 193 SER A CA 1
ATOM 1498 C C . SER A 1 193 ? -7.424 -6.936 -11.222 1.00 84.69 193 SER A C 1
ATOM 1500 O O . SER A 1 193 ? -8.131 -6.099 -10.659 1.00 84.69 193 SER A O 1
ATOM 1502 N N . VAL A 1 194 ? -7.826 -8.191 -11.429 1.00 88.12 194 VAL A N 1
ATOM 1503 C CA . VAL A 1 194 ? -9.124 -8.718 -10.980 1.00 88.12 194 VAL A CA 1
ATOM 1504 C C . VAL A 1 194 ? -9.210 -8.734 -9.450 1.00 88.12 194 VAL A C 1
ATOM 1506 O O . VAL A 1 194 ? -10.281 -8.510 -8.886 1.00 88.12 194 VAL A O 1
ATOM 1509 N N . ALA A 1 195 ? -8.082 -8.960 -8.767 1.00 87.31 195 ALA A N 1
ATOM 1510 C CA . ALA A 1 195 ? -8.033 -9.040 -7.310 1.00 87.31 195 ALA A CA 1
ATOM 1511 C C . ALA A 1 195 ? -8.336 -7.684 -6.653 1.00 87.31 195 ALA A C 1
ATOM 1513 O O . ALA A 1 195 ? -9.194 -7.600 -5.774 1.00 87.31 195 ALA A O 1
ATOM 1514 N N . THR A 1 196 ? -7.702 -6.603 -7.117 1.00 92.38 196 THR A N 1
ATOM 1515 C CA . THR A 1 196 ? -7.965 -5.252 -6.593 1.00 92.38 196 THR A CA 1
ATOM 1516 C C . THR A 1 196 ? -9.351 -4.751 -6.997 1.00 92.38 196 THR A C 1
ATOM 1518 O O . THR A 1 196 ? -10.037 -4.125 -6.190 1.00 92.38 196 THR A O 1
ATOM 1521 N N . GLN A 1 197 ? -9.831 -5.116 -8.190 1.00 94.31 197 GLN A N 1
ATOM 1522 C CA . GLN A 1 197 ? -11.210 -4.843 -8.594 1.00 94.31 197 GLN A CA 1
ATOM 1523 C C . GLN A 1 197 ? -12.220 -5.516 -7.654 1.00 94.31 197 GLN A C 1
ATOM 1525 O O . GLN A 1 197 ? -13.231 -4.909 -7.301 1.00 94.31 197 GLN A O 1
ATOM 1530 N N . ARG A 1 198 ? -11.956 -6.750 -7.204 1.00 93.69 198 ARG A N 1
ATOM 1531 C CA . ARG A 1 198 ? -12.826 -7.446 -6.248 1.00 93.69 198 ARG A CA 1
ATOM 1532 C C . ARG A 1 198 ? -12.895 -6.725 -4.902 1.00 93.69 198 ARG A C 1
ATOM 1534 O O . ARG A 1 198 ? -13.988 -6.643 -4.349 1.00 93.69 198 ARG A O 1
ATOM 1541 N N . LEU A 1 199 ? -11.786 -6.154 -4.421 1.00 94.69 199 LEU A N 1
ATOM 1542 C CA . LEU A 1 199 ? -11.789 -5.326 -3.207 1.00 94.69 199 LEU A CA 1
ATOM 1543 C C . LEU A 1 199 ? -12.729 -4.130 -3.354 1.00 94.69 199 LEU A C 1
ATOM 1545 O O . LEU A 1 199 ? -13.564 -3.911 -2.481 1.00 94.6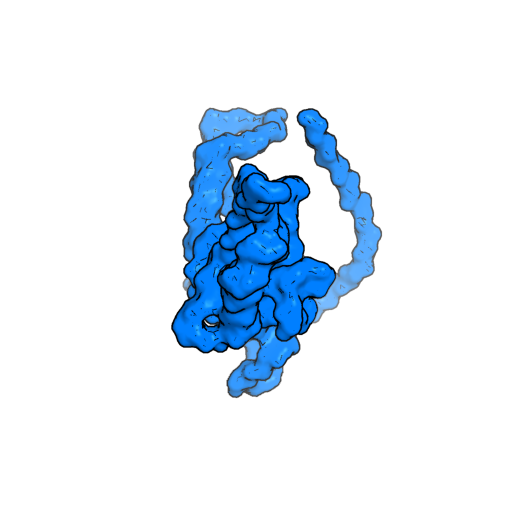9 199 LEU A O 1
ATOM 1549 N N . LEU A 1 200 ? -12.657 -3.410 -4.479 1.00 95.62 200 LEU A N 1
ATOM 1550 C CA . LEU A 1 200 ? -13.561 -2.287 -4.742 1.00 95.62 200 LEU A CA 1
ATOM 1551 C C . LEU A 1 200 ? -15.031 -2.733 -4.756 1.00 95.62 200 LEU A C 1
ATOM 1553 O O . LEU A 1 200 ? -15.886 -2.081 -4.159 1.00 95.62 200 LEU A O 1
ATOM 1557 N N . LEU A 1 201 ? -15.335 -3.856 -5.412 1.00 95.31 201 LEU A N 1
ATOM 1558 C CA . LEU A 1 201 ? -16.698 -4.392 -5.448 1.00 95.31 201 LEU A CA 1
ATOM 1559 C C . LEU A 1 201 ? -17.187 -4.782 -4.048 1.00 95.31 201 LEU A C 1
ATOM 1561 O O . LEU A 1 201 ? -18.316 -4.454 -3.692 1.00 95.31 201 LEU A O 1
ATOM 1565 N N . ASN A 1 202 ? -16.343 -5.420 -3.234 1.00 95.19 202 ASN A N 1
ATOM 1566 C CA . ASN A 1 202 ? -16.668 -5.729 -1.842 1.00 95.19 202 ASN A CA 1
ATOM 1567 C C . ASN A 1 202 ? -16.948 -4.444 -1.047 1.00 95.19 202 ASN A C 1
ATOM 1569 O O . ASN A 1 202 ? -17.927 -4.393 -0.306 1.00 95.19 202 ASN A O 1
ATOM 1573 N N . SER A 1 203 ? -16.160 -3.382 -1.240 1.00 95.25 203 SER A N 1
ATOM 1574 C CA . SER A 1 203 ? -16.400 -2.084 -0.597 1.00 95.25 203 SER A CA 1
ATOM 1575 C C . SER A 1 203 ? -17.750 -1.477 -0.978 1.00 95.25 203 SER A C 1
ATOM 1577 O O . SER A 1 203 ? -18.461 -0.992 -0.103 1.00 95.25 203 SER A O 1
ATOM 1579 N N . ILE A 1 204 ? -18.132 -1.535 -2.256 1.00 94.88 204 ILE A N 1
ATOM 1580 C CA . ILE A 1 204 ? -19.395 -0.960 -2.744 1.00 94.88 204 ILE A CA 1
ATOM 1581 C C . ILE A 1 204 ? -20.601 -1.783 -2.278 1.00 94.88 204 ILE A C 1
ATOM 1583 O O . ILE A 1 204 ? -21.583 -1.218 -1.800 1.00 94.88 204 ILE A O 1
ATOM 1587 N N . PHE A 1 205 ? -20.545 -3.110 -2.416 1.00 94.12 205 PHE A N 1
ATOM 1588 C CA . PHE A 1 205 ? -21.696 -3.971 -2.137 1.00 94.12 205 PHE A CA 1
ATOM 1589 C C . PHE A 1 205 ? -21.861 -4.299 -0.654 1.00 94.12 205 PHE A C 1
ATOM 1591 O O . PHE A 1 205 ? -22.988 -4.329 -0.165 1.00 94.12 205 PHE A O 1
ATOM 1598 N N . LEU A 1 206 ? -20.765 -4.555 0.065 1.00 93.06 206 LEU A N 1
ATOM 1599 C CA . LEU A 1 206 ? -20.819 -4.950 1.475 1.00 93.06 206 LEU A CA 1
ATOM 1600 C C . LEU A 1 206 ? -20.707 -3.745 2.415 1.00 93.06 206 LEU A C 1
ATOM 1602 O O . LEU A 1 206 ? -21.268 -3.785 3.506 1.00 93.06 206 LEU A O 1
ATOM 1606 N N . GLY A 1 207 ? -20.050 -2.659 1.996 1.00 91.88 207 GLY A N 1
ATOM 1607 C CA . GLY A 1 207 ? -19.795 -1.488 2.843 1.00 91.88 207 GLY A CA 1
ATOM 1608 C C . GLY A 1 207 ? -21.035 -0.855 3.493 1.00 91.88 207 GLY A C 1
ATOM 1609 O O . GLY A 1 207 ? -20.986 -0.538 4.678 1.00 91.88 207 GLY A O 1
ATOM 1610 N N . PRO A 1 208 ? -22.181 -0.686 2.808 1.00 89.44 208 PRO A N 1
ATOM 1611 C CA . PRO A 1 208 ? -23.363 -0.094 3.442 1.00 89.44 208 PRO A CA 1
ATOM 1612 C C . PRO A 1 208 ? -23.973 -0.934 4.576 1.00 89.44 208 PRO A C 1
ATOM 1614 O O . PRO A 1 208 ? -24.660 -0.381 5.435 1.00 89.44 208 PRO A O 1
ATOM 1617 N N . GLY A 1 209 ? -23.768 -2.257 4.558 1.00 87.88 209 GLY A N 1
ATOM 1618 C CA . GLY A 1 209 ? -24.303 -3.187 5.561 1.00 87.88 209 GLY A CA 1
ATOM 1619 C C . GLY A 1 209 ? -23.275 -3.643 6.598 1.00 87.88 209 GLY A C 1
ATOM 1620 O O . GLY A 1 209 ? -23.639 -3.970 7.723 1.00 87.88 209 GLY A O 1
ATOM 1621 N N . MET A 1 210 ? -21.992 -3.644 6.237 1.00 86.12 210 MET A N 1
ATOM 1622 C CA . MET A 1 210 ? -20.892 -4.131 7.064 1.00 86.12 210 MET A CA 1
ATOM 1623 C C . MET A 1 210 ? -19.996 -2.957 7.447 1.00 86.12 210 MET A C 1
ATOM 1625 O O . MET A 1 210 ? -19.340 -2.379 6.591 1.00 86.12 210 MET A O 1
ATOM 1629 N N . GLY A 1 211 ? -19.959 -2.590 8.728 1.00 78.38 211 GLY A N 1
ATOM 1630 C CA . GLY A 1 211 ? -19.074 -1.537 9.247 1.00 78.38 211 GLY A CA 1
ATOM 1631 C C . GLY A 1 211 ? -19.662 -0.119 9.271 1.00 78.38 211 GLY A C 1
ATOM 163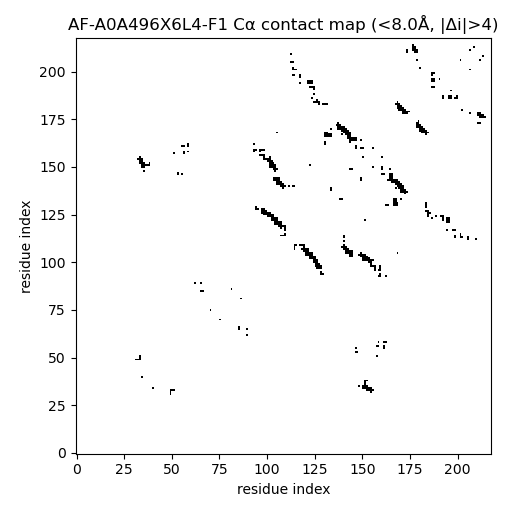2 O O . GLY A 1 211 ? -19.083 0.746 9.927 1.00 78.38 211 GLY A O 1
ATOM 1633 N N . ALA A 1 212 ? -20.813 0.130 8.642 1.00 82.81 212 ALA A N 1
ATOM 1634 C CA . ALA A 1 212 ? -21.595 1.355 8.829 1.00 82.81 212 ALA A CA 1
ATOM 1635 C C . ALA A 1 212 ? -22.761 1.104 9.801 1.00 82.81 212 ALA A C 1
ATOM 1637 O O . ALA A 1 212 ? -23.380 0.040 9.788 1.00 82.81 212 ALA A O 1
ATOM 1638 N N . LYS A 1 213 ? -23.078 2.086 10.649 1.00 78.00 213 LYS A N 1
ATOM 1639 C CA . LYS A 1 213 ? -24.266 2.055 11.508 1.00 78.00 213 LYS A CA 1
ATOM 1640 C C . LYS A 1 213 ? -25.415 2.725 10.770 1.00 78.00 213 LYS A C 1
ATOM 1642 O O . LYS A 1 213 ? -25.445 3.944 10.633 1.00 78.00 213 LYS A O 1
ATOM 1647 N N . GLN A 1 214 ? -26.386 1.941 10.318 1.00 69.44 214 GLN A N 1
ATOM 1648 C CA . GLN A 1 214 ? -27.619 2.515 9.790 1.00 69.44 214 GLN A CA 1
ATOM 1649 C C . GLN A 1 214 ? -28.473 3.036 10.946 1.00 69.44 214 GLN A C 1
ATOM 1651 O O . GLN A 1 214 ? -28.718 2.323 11.919 1.00 69.44 214 GLN A O 1
ATOM 1656 N N . TYR A 1 215 ? -28.923 4.285 10.845 1.00 65.44 215 TYR A N 1
ATOM 1657 C CA . TYR A 1 215 ? -29.931 4.812 11.755 1.00 65.44 215 TYR A CA 1
ATOM 1658 C C . TYR A 1 215 ? -31.287 4.257 11.312 1.00 65.44 215 TYR A C 1
ATOM 1660 O O . TYR A 1 215 ? -31.908 4.792 10.396 1.00 65.44 215 TYR A O 1
ATOM 1668 N N . ALA A 1 216 ? -31.708 3.141 11.903 1.00 67.38 216 ALA A N 1
ATOM 1669 C CA . ALA A 1 216 ? -33.070 2.652 11.752 1.00 67.38 216 ALA A CA 1
ATOM 1670 C C . ALA A 1 216 ? -33.970 3.443 12.721 1.00 67.38 216 ALA A C 1
ATOM 1672 O O . ALA A 1 216 ? -33.724 3.403 13.925 1.00 67.38 216 ALA A O 1
ATOM 1673 N N . PRO A 1 217 ? -34.973 4.197 12.235 1.00 62.06 217 PRO A N 1
ATOM 1674 C CA . PRO A 1 217 ? -35.851 5.003 13.085 1.00 62.06 217 PRO A CA 1
ATOM 1675 C C . PRO A 1 217 ? -36.973 4.195 13.769 1.00 62.06 217 PRO A C 1
ATOM 1677 O O . PRO A 1 217 ? -37.978 4.789 14.159 1.00 62.06 217 PRO A O 1
ATOM 1680 N N . TRP A 1 218 ? -36.842 2.870 13.893 1.00 66.31 218 TRP A N 1
ATOM 1681 C CA . TRP A 1 218 ? -37.836 1.991 14.520 1.00 66.31 218 TRP A CA 1
ATOM 1682 C C . TRP A 1 218 ? -37.236 1.153 15.645 1.00 66.31 218 TRP A C 1
ATOM 1684 O O . TRP A 1 218 ? -36.061 0.739 15.520 1.00 66.31 218 TRP A O 1
#

Solvent-accessible surface area (backbone atoms only — not comparable to full-atom values): 13602 Å² total; per-residue (Å²): 142,79,86,84,80,87,81,90,79,90,80,90,77,82,90,72,93,74,86,89,80,83,80,71,92,85,53,98,78,82,75,81,79,49,70,19,100,84,52,84,66,98,60,65,94,83,57,92,74,70,75,75,75,86,61,82,69,62,69,64,71,73,37,45,74,58,50,57,65,55,48,78,77,50,85,93,83,69,93,70,75,75,51,73,68,54,53,53,53,45,50,60,54,54,39,70,43,41,35,76,62,15,31,31,31,29,40,39,44,64,88,43,78,60,33,68,96,55,68,55,58,45,67,43,63,37,71,43,64,64,71,38,75,75,54,95,82,37,46,69,43,25,26,26,25,56,69,94,62,17,55,47,36,47,54,68,45,71,70,32,44,60,64,43,36,66,24,39,40,29,37,38,35,78,49,92,51,37,59,47,77,50,61,44,42,70,47,53,62,90,66,73,39,70,67,38,36,48,40,54,51,34,47,67,72,42,33,75,75,54,78,28,57,75,87,68,97,119

Sequence (218 aa):
MIEATVFSRAAGLRSGDVKNTGKDERNLYSVAPVVGSTAELFMPKDASRFEFPMTLVDLNQWIEPIAAGESKSKSAEDDIEPSESLLQIADARIRQFMPHGAYLRVDMNSEHWLAFGIESRLPALVFSKDTLIALDDADVIARYSDLEQLHLSGLLWPEAAGRIAKTAYLTREPLGAGQIILFANDPVFRGYSVATQRLLLNSIFLGPGMGAKQYAPW

Secondary structure (DSSP, 8-state):
------------------------TT-TT-------TTPPPSS-TTS------SS---HHHHHHHHHHHHHTTS-S-S-----HHHHHHHHHHHGGG--SSEEEEEEE-TTSGGGTT--SEEEEEE--S--B---TTSEEEEEEPPHHHHEEES---HHHHHHHTT-EEEEEEEETTEEEEEESS-TTGGG--HHHHHHHHHHHHHTTTSSS------

pLDDT: mean 70.55, std 24.09, range [22.05, 95.62]

Mean predicted aligned error: 14.45 Å

Radius of gyration: 21.57 Å; Cα contacts (8 Å, |Δi|>4): 293; chains: 1; bounding box: 73×45×47 Å